Protein AF-A0AAN8JYV7-F1 (afdb_monomer)

Radius of gyration: 22.55 Å; Cα contacts (8 Å, |Δi|>4): 569; chains: 1; bounding box: 48×45×65 Å

Organism: Patella caerulea (NCBI:txid87958)

Sequence (240 aa):
MQYWKNHLVQLEDLYWRVGVEHHHENSTLGVYLQLAKSKENITFCSAKYTLKIVHTADSTKSVEKRDIGTFIPGGVGCGWHDVFDWNILVDAQNGFQVKDQFTIEATVEVISETFTETVDLEDVPNDHVLRGQFHNIRYLPWCLLFRHHMDKSTLSVYLSLFPGFDKTVKTCSGKFKLKLIHPTNNEHSIVKEAKHTFVPYFGCFGSWGMIDWNDLKSRFVDVNKFVVQATITVIDIDRF

Structure (mmCIF, N/CA/C/O backbone):
data_AF-A0AAN8JYV7-F1
#
_entry.id   AF-A0AAN8JYV7-F1
#
loop_
_atom_site.group_PDB
_atom_site.id
_atom_site.type_symbol
_atom_site.label_atom_id
_atom_site.label_alt_id
_atom_site.label_comp_id
_atom_site.label_asym_id
_atom_site.label_entity_id
_atom_site.label_seq_id
_atom_site.pdbx_PDB_ins_code
_atom_site.Cartn_x
_atom_site.Cartn_y
_atom_site.Cartn_z
_atom_site.occupancy
_atom_site.B_iso_or_equiv
_atom_site.auth_seq_id
_atom_site.auth_comp_id
_atom_site.auth_asym_id
_atom_site.auth_atom_id
_atom_site.pdbx_PDB_model_num
ATOM 1 N N . MET A 1 1 ? -15.784 -15.749 11.144 1.00 44.12 1 MET A N 1
ATOM 2 C CA . MET A 1 1 ? -16.227 -15.326 9.795 1.00 44.12 1 MET A CA 1
ATOM 3 C C . MET A 1 1 ? -16.083 -13.818 9.736 1.00 44.12 1 MET A C 1
ATOM 5 O O . MET A 1 1 ? -16.745 -13.132 10.507 1.00 44.12 1 MET A O 1
ATOM 9 N N . GLN A 1 2 ? -15.199 -13.311 8.874 1.00 52.94 2 GLN A N 1
ATOM 10 C CA . GLN A 1 2 ? -14.929 -11.876 8.756 1.00 52.94 2 GLN A CA 1
ATOM 11 C C . GLN A 1 2 ? -16.123 -11.141 8.150 1.00 52.94 2 GLN A C 1
ATOM 13 O O . GLN A 1 2 ? -16.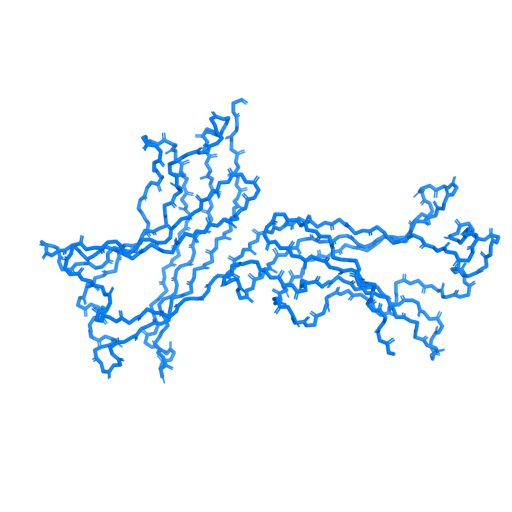575 -11.473 7.052 1.00 52.94 2 GLN A O 1
ATOM 18 N N . TYR A 1 3 ? -16.606 -10.116 8.850 1.00 62.59 3 TYR A N 1
ATOM 19 C CA . TYR A 1 3 ? -17.642 -9.226 8.351 1.00 62.59 3 TYR A CA 1
ATOM 20 C C . TYR A 1 3 ? -16.985 -8.010 7.706 1.00 62.59 3 TYR A C 1
ATOM 22 O O . TYR A 1 3 ? -16.444 -7.120 8.365 1.00 62.59 3 TYR A O 1
ATOM 30 N N . TRP A 1 4 ? -17.049 -7.965 6.379 1.00 65.31 4 TRP A N 1
ATOM 31 C CA . TRP A 1 4 ? -16.642 -6.797 5.612 1.00 65.31 4 TRP A CA 1
ATOM 32 C C . TRP A 1 4 ? -17.820 -5.842 5.507 1.00 65.31 4 TRP A C 1
ATOM 34 O O . TRP A 1 4 ? -18.862 -6.186 4.945 1.00 65.31 4 TRP A O 1
ATOM 44 N N . LYS A 1 5 ? -17.668 -4.616 6.011 1.00 63.81 5 LYS A N 1
ATOM 45 C CA . LYS A 1 5 ? -18.649 -3.576 5.706 1.00 63.81 5 LYS A CA 1
ATOM 46 C C . LYS A 1 5 ? -18.487 -3.240 4.221 1.00 63.81 5 LYS A C 1
ATOM 48 O O . LYS A 1 5 ? -17.409 -2.841 3.794 1.00 63.81 5 LYS A O 1
ATOM 53 N N . ASN A 1 6 ? -19.547 -3.387 3.425 1.00 62.44 6 ASN A N 1
ATOM 54 C CA . ASN A 1 6 ? -19.518 -3.158 1.967 1.00 62.44 6 ASN A CA 1
ATOM 55 C C . ASN A 1 6 ? -19.283 -1.687 1.556 1.00 62.44 6 ASN A C 1
ATOM 57 O O . ASN A 1 6 ? -19.407 -1.342 0.384 1.00 62.44 6 ASN A O 1
ATOM 61 N N . HIS A 1 7 ? -18.966 -0.806 2.505 1.00 71.75 7 HIS A N 1
ATOM 62 C CA . HIS A 1 7 ? -18.604 0.572 2.214 1.00 71.75 7 HIS A CA 1
ATOM 63 C C . HIS A 1 7 ? -17.142 0.625 1.785 1.00 71.75 7 HIS A C 1
ATOM 65 O O . HIS A 1 7 ? -16.233 0.480 2.601 1.00 71.75 7 HIS A O 1
ATOM 71 N N . LEU A 1 8 ? -16.942 0.820 0.485 1.00 80.06 8 LEU A N 1
ATOM 72 C CA . LEU A 1 8 ? -15.637 1.126 -0.077 1.00 80.06 8 LEU A CA 1
ATOM 73 C C . LEU A 1 8 ? -15.358 2.611 0.129 1.00 80.06 8 LEU A C 1
ATOM 75 O O . LEU A 1 8 ? -16.150 3.458 -0.284 1.00 80.06 8 LEU A O 1
ATOM 79 N N . VAL A 1 9 ? -14.218 2.916 0.734 1.00 82.06 9 VAL A N 1
ATOM 80 C CA . VAL A 1 9 ? -13.672 4.268 0.761 1.00 82.06 9 VAL A CA 1
ATOM 81 C C . VAL A 1 9 ? -12.671 4.364 -0.374 1.00 82.06 9 VAL A C 1
ATOM 83 O O . VAL A 1 9 ? -11.694 3.616 -0.427 1.00 82.06 9 VAL A O 1
ATOM 86 N N . GLN A 1 10 ? -12.941 5.262 -1.313 1.00 81.81 10 GLN A N 1
ATOM 87 C CA . GLN A 1 10 ? -12.019 5.535 -2.400 1.00 81.81 10 GLN A CA 1
ATOM 88 C C . GLN A 1 10 ? -10.964 6.532 -1.913 1.00 81.81 10 GLN A C 1
ATOM 90 O O . GLN A 1 10 ? -11.293 7.652 -1.524 1.00 81.81 10 GLN A O 1
ATOM 95 N N . LEU A 1 11 ? -9.703 6.114 -1.951 1.00 76.19 11 LEU A N 1
ATOM 96 C CA . LEU A 1 11 ? -8.546 6.989 -1.827 1.00 76.19 11 LEU A CA 1
ATOM 97 C C . LEU A 1 11 ? -7.843 6.954 -3.181 1.00 76.19 11 LEU A C 1
ATOM 99 O O . LEU A 1 11 ? -7.193 5.966 -3.514 1.00 76.19 11 LEU A O 1
ATOM 103 N N . GLU A 1 12 ? -8.032 8.011 -3.970 1.00 72.88 12 GLU A N 1
ATOM 104 C CA . GLU A 1 12 ? -7.504 8.108 -5.340 1.00 72.88 12 GLU A CA 1
ATOM 105 C C . GLU A 1 12 ? -8.045 6.968 -6.227 1.00 72.88 12 GLU A C 1
ATOM 107 O O . GLU A 1 12 ? -9.266 6.830 -6.351 1.00 72.88 12 GLU A O 1
ATOM 112 N N . ASP A 1 13 ? -7.185 6.147 -6.831 1.00 80.38 13 ASP A N 1
ATOM 113 C CA . ASP A 1 13 ? -7.582 4.985 -7.641 1.00 80.38 13 ASP A CA 1
ATOM 114 C C . ASP A 1 13 ? -7.590 3.649 -6.882 1.00 80.38 13 ASP A C 1
ATOM 116 O O . ASP A 1 13 ? -7.794 2.581 -7.472 1.00 80.38 13 ASP A O 1
ATOM 120 N N . LEU A 1 14 ? -7.464 3.712 -5.553 1.00 86.12 14 LEU A N 1
ATOM 121 C CA . LEU A 1 14 ? -7.516 2.573 -4.644 1.00 86.12 14 LEU A CA 1
ATOM 122 C C . LEU A 1 14 ? -8.821 2.561 -3.843 1.00 86.12 14 LEU A C 1
ATOM 124 O O . LEU A 1 14 ? -9.229 3.556 -3.241 1.00 86.12 14 LEU A O 1
ATOM 128 N N . TYR A 1 15 ? -9.467 1.400 -3.784 1.00 91.88 15 TYR A N 1
ATOM 129 C CA . TYR A 1 15 ? -10.686 1.200 -3.007 1.00 91.88 15 TYR A CA 1
ATOM 130 C C . TYR A 1 15 ? -10.371 0.397 -1.756 1.00 91.88 15 TYR A C 1
ATOM 132 O O . TYR A 1 15 ? -10.143 -0.811 -1.821 1.00 91.88 15 TYR A O 1
ATOM 140 N N . TRP A 1 16 ? -10.399 1.066 -0.613 1.00 93.81 16 TRP A N 1
ATOM 141 C CA . TRP A 1 16 ? -10.113 0.475 0.684 1.00 93.81 16 TRP A CA 1
ATOM 142 C C . TRP A 1 16 ? -11.399 0.104 1.409 1.00 93.81 16 TRP A C 1
ATOM 144 O O . TRP A 1 16 ? -12.443 0.735 1.232 1.00 93.81 16 TRP A O 1
ATOM 154 N N . ARG A 1 17 ? -11.327 -0.916 2.260 1.00 94.38 17 ARG A N 1
ATOM 155 C CA . ARG A 1 17 ? -12.396 -1.243 3.204 1.00 94.38 17 ARG A CA 1
ATOM 156 C C . ARG A 1 17 ? -11.841 -1.743 4.523 1.00 94.38 17 ARG A C 1
ATOM 158 O O . ARG A 1 17 ? -10.756 -2.321 4.575 1.00 94.38 17 ARG A O 1
ATOM 165 N N . VAL A 1 18 ? -12.635 -1.549 5.566 1.00 94.62 18 VAL A N 1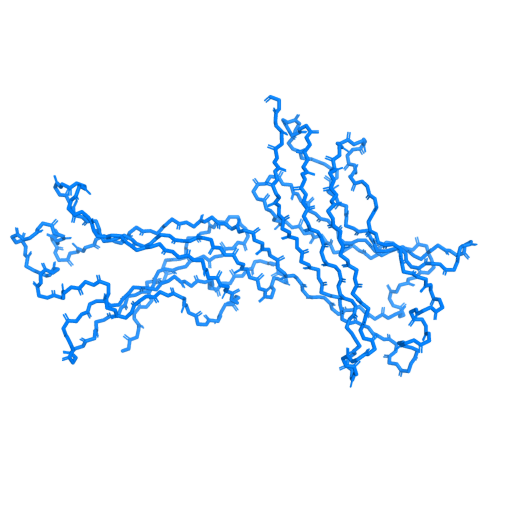
ATOM 166 C CA . VAL A 1 18 ? -12.368 -2.070 6.904 1.00 94.62 18 VAL A CA 1
ATOM 167 C C . VAL A 1 18 ? -13.210 -3.325 7.122 1.00 94.62 18 VAL A C 1
ATOM 169 O O . VAL A 1 18 ? -14.415 -3.339 6.853 1.00 94.62 18 VAL A O 1
ATOM 172 N N . GLY A 1 19 ? -12.558 -4.382 7.588 1.00 92.69 19 GLY A N 1
ATOM 173 C CA . GLY A 1 19 ? -13.171 -5.625 8.030 1.00 92.69 19 GLY A CA 1
ATOM 174 C C . GLY A 1 19 ? -13.116 -5.725 9.543 1.00 92.69 19 GLY A C 1
ATOM 175 O O . GLY A 1 19 ? -12.134 -5.315 10.162 1.00 92.69 19 GLY A O 1
ATOM 176 N N . VAL A 1 20 ? -14.168 -6.280 10.130 1.00 93.06 20 VAL A N 1
ATOM 177 C CA . VAL A 1 20 ? -14.238 -6.576 11.561 1.00 93.06 20 VAL A CA 1
ATOM 178 C C . VAL A 1 20 ? -14.614 -8.037 11.758 1.00 93.06 20 VAL A C 1
ATOM 180 O O . VAL A 1 20 ? -15.401 -8.606 10.999 1.00 93.06 20 VAL A O 1
ATOM 183 N N . GLU A 1 21 ? -14.045 -8.665 12.775 1.00 93.06 21 GLU A N 1
ATOM 184 C CA . GLU A 1 21 ? -14.337 -10.050 13.129 1.00 93.06 21 GLU A CA 1
ATOM 185 C C . GLU A 1 21 ? -14.396 -10.192 14.642 1.00 93.06 21 GLU A C 1
ATOM 187 O O . GLU A 1 21 ? -13.492 -9.751 15.340 1.00 93.06 21 GLU A O 1
ATOM 192 N N . HIS A 1 22 ? -15.455 -10.812 15.155 1.00 93.00 22 HIS A N 1
ATOM 193 C CA . HIS A 1 22 ? -15.498 -11.219 16.552 1.00 93.00 22 HIS A CA 1
ATOM 194 C C . HIS A 1 22 ? -14.935 -12.638 16.671 1.00 93.00 22 HIS A C 1
ATOM 196 O O . HIS A 1 22 ? -15.464 -13.582 16.079 1.00 93.00 22 HIS A O 1
ATOM 202 N N . HIS A 1 23 ? -13.863 -12.778 17.443 1.00 91.81 23 HIS A N 1
ATOM 203 C CA . HIS A 1 23 ? -13.229 -14.049 17.767 1.00 91.81 23 HIS A CA 1
ATOM 204 C C . HIS A 1 23 ? -13.808 -14.580 19.078 1.00 91.81 23 HIS A C 1
ATOM 206 O O . HIS A 1 23 ? -13.323 -14.260 20.161 1.00 91.81 23 HIS A O 1
ATOM 212 N N . HIS A 1 24 ? -14.867 -15.386 18.970 1.00 89.31 24 HIS A N 1
ATOM 213 C CA . HIS A 1 24 ? -15.637 -15.883 20.118 1.00 89.31 24 HIS A CA 1
ATOM 214 C C . HIS A 1 24 ? -14.802 -16.658 21.146 1.00 89.31 24 HIS A C 1
ATOM 216 O O . HIS A 1 24 ? -15.075 -16.562 22.338 1.00 89.31 24 HIS A O 1
ATOM 222 N N . GLU A 1 25 ? -13.792 -17.407 20.697 1.00 90.12 25 GLU A N 1
ATOM 223 C CA . GLU A 1 25 ? -12.953 -18.246 21.567 1.00 90.12 25 GLU A CA 1
ATOM 224 C C . GLU A 1 25 ? -12.208 -17.419 22.618 1.00 90.12 25 GLU A C 1
ATOM 226 O O . GLU A 1 25 ? -12.140 -17.811 23.781 1.00 90.12 25 GLU A O 1
ATOM 231 N N . ASN A 1 26 ? -11.726 -16.240 22.221 1.00 91.38 26 ASN A N 1
ATOM 232 C CA . ASN A 1 26 ? -10.939 -15.361 23.083 1.00 91.38 26 ASN A CA 1
ATOM 233 C C . ASN A 1 26 ? -11.710 -14.101 23.495 1.00 91.38 26 ASN A C 1
ATOM 235 O O . ASN A 1 26 ? -11.169 -13.266 24.211 1.00 91.38 26 ASN A O 1
ATOM 239 N N . SER A 1 27 ? -12.965 -13.957 23.049 1.00 94.50 27 SER A N 1
ATOM 240 C CA . SER A 1 27 ? -13.785 -12.753 23.236 1.00 94.50 27 SER A CA 1
ATOM 241 C C . SER A 1 27 ? -13.060 -11.474 22.799 1.00 94.50 27 SER A C 1
ATOM 243 O O . SER A 1 27 ? -13.071 -10.471 23.508 1.00 94.50 27 SER A O 1
ATOM 245 N N . THR A 1 28 ? -12.416 -11.495 21.628 1.00 95.62 28 THR A N 1
ATOM 246 C CA . THR A 1 28 ? -11.689 -10.337 21.081 1.00 95.62 28 THR A CA 1
ATOM 247 C C . THR A 1 28 ? -12.274 -9.847 19.761 1.00 95.62 28 THR A C 1
ATOM 249 O O . THR A 1 28 ? -12.808 -10.615 18.960 1.00 95.62 28 THR A O 1
ATOM 252 N N . LEU A 1 29 ? -12.138 -8.548 19.501 1.00 94.88 29 LEU A N 1
ATOM 253 C CA . LEU A 1 29 ? -12.395 -7.943 18.201 1.00 94.88 29 LEU A CA 1
ATOM 254 C C . LEU A 1 29 ? -11.111 -7.944 17.361 1.00 94.88 29 LEU A C 1
ATOM 256 O O . LEU A 1 29 ? -10.113 -7.324 17.730 1.00 94.88 29 LEU A O 1
ATOM 260 N N . GLY A 1 30 ? -11.170 -8.574 16.195 1.00 95.12 30 GLY A N 1
ATOM 261 C CA . GLY A 1 30 ? -10.220 -8.387 15.110 1.00 95.12 30 GLY A CA 1
ATOM 262 C C . GLY A 1 30 ? -10.650 -7.246 14.189 1.00 95.12 30 GLY A C 1
ATOM 263 O O . GLY A 1 30 ? -11.833 -7.1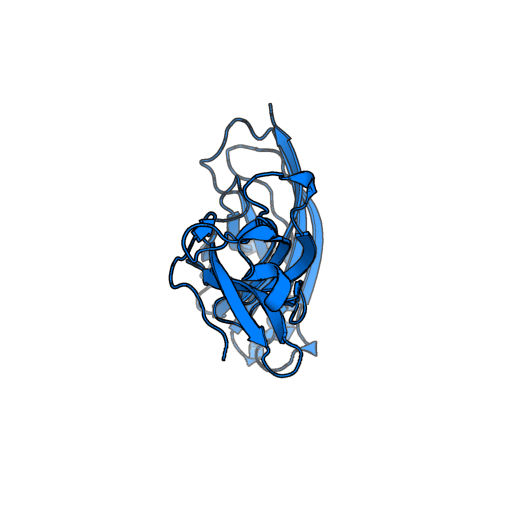04 13.867 1.00 95.12 30 GLY A O 1
ATOM 264 N N . VAL A 1 31 ? -9.689 -6.436 13.746 1.00 95.75 31 VAL A N 1
ATOM 265 C CA . VAL A 1 31 ? -9.912 -5.337 12.796 1.00 95.75 31 VAL A CA 1
ATOM 266 C C . VAL A 1 31 ? -8.845 -5.400 11.714 1.00 95.75 31 VAL A C 1
ATOM 268 O O . VAL A 1 31 ? -7.652 -5.506 12.008 1.00 95.75 31 VAL A O 1
ATOM 271 N N . TYR A 1 32 ? -9.286 -5.313 10.462 1.00 94.88 32 TYR A N 1
ATOM 272 C CA . TYR A 1 32 ? -8.456 -5.492 9.278 1.00 94.88 32 TYR A CA 1
ATOM 273 C C . TYR A 1 32 ? -8.705 -4.380 8.263 1.00 94.88 32 TYR A C 1
ATOM 275 O O . TYR A 1 32 ? -9.831 -3.924 8.073 1.00 94.88 32 TYR A O 1
ATOM 283 N N . LEU A 1 33 ? -7.654 -3.982 7.564 1.00 96.06 33 LEU A N 1
ATOM 284 C CA . LEU A 1 33 ? -7.694 -3.124 6.394 1.00 96.06 33 LEU A CA 1
ATOM 285 C C . LEU A 1 33 ? -7.496 -3.980 5.146 1.00 96.06 33 LEU A C 1
ATOM 287 O O . LEU A 1 33 ? -6.621 -4.840 5.111 1.00 96.06 33 LEU A O 1
ATOM 291 N N . GLN A 1 34 ? -8.268 -3.731 4.096 1.00 95.12 34 GLN A N 1
ATOM 292 C CA . GLN A 1 34 ? -8.101 -4.418 2.821 1.00 95.12 34 GLN A CA 1
ATOM 293 C C . GLN A 1 34 ? -8.148 -3.435 1.661 1.00 95.12 34 GLN A C 1
ATOM 295 O O . GLN A 1 34 ? -9.018 -2.563 1.609 1.00 95.12 34 GLN A O 1
ATOM 300 N N . LEU A 1 35 ? -7.259 -3.647 0.692 1.00 94.06 35 LEU A N 1
ATOM 301 C CA . LEU A 1 35 ? -7.378 -3.070 -0.638 1.00 94.06 35 LEU A CA 1
ATOM 302 C C . LEU A 1 35 ? -8.344 -3.932 -1.458 1.00 94.06 35 LEU A C 1
ATOM 304 O O . LEU A 1 35 ? -7.987 -4.999 -1.951 1.00 94.06 35 LEU A O 1
ATOM 308 N N . ALA A 1 36 ? -9.600 -3.508 -1.559 1.00 91.25 36 ALA A N 1
ATOM 309 C CA . ALA A 1 36 ? -10.658 -4.287 -2.194 1.00 91.25 36 ALA A CA 1
ATOM 310 C C . ALA A 1 36 ? -10.489 -4.376 -3.716 1.00 91.25 36 ALA A C 1
ATOM 312 O O . ALA A 1 36 ? -10.762 -5.422 -4.295 1.00 91.25 36 ALA A O 1
ATOM 313 N N . LYS A 1 37 ? -10.064 -3.283 -4.358 1.00 90.31 37 LYS A N 1
ATOM 314 C CA . LYS A 1 37 ? -9.752 -3.215 -5.793 1.00 90.31 37 LYS A CA 1
ATOM 315 C C . LYS A 1 37 ? -8.965 -1.941 -6.124 1.00 90.31 37 LYS A C 1
ATOM 317 O O . LYS A 1 37 ? -8.973 -0.994 -5.337 1.00 90.31 37 LYS A O 1
ATOM 322 N N . SER A 1 38 ? -8.364 -1.901 -7.306 1.00 85.31 38 SER A N 1
ATOM 323 C CA . SER A 1 38 ? -7.767 -0.715 -7.937 1.00 85.31 38 SER A CA 1
ATOM 324 C C . SER A 1 38 ? -8.457 -0.436 -9.276 1.00 85.31 38 SER A C 1
ATOM 326 O O . SER A 1 38 ? -9.038 -1.350 -9.864 1.00 85.31 38 SER A O 1
ATOM 328 N N . LYS A 1 39 ? -8.432 0.812 -9.765 1.00 74.69 39 LYS A N 1
ATOM 329 C CA . LYS A 1 39 ? -8.840 1.098 -11.158 1.00 74.69 39 LYS A CA 1
ATOM 330 C C . LYS A 1 39 ? -7.783 0.687 -12.181 1.00 74.69 39 LYS A C 1
ATOM 332 O O . LYS A 1 39 ? -8.133 0.408 -13.321 1.00 74.69 39 LYS A O 1
ATOM 337 N N . GLU A 1 40 ? -6.520 0.653 -11.766 1.00 70.44 40 GLU A N 1
ATOM 338 C CA . GLU A 1 40 ? -5.374 0.326 -12.617 1.00 70.44 40 GLU A CA 1
ATOM 339 C C . GLU A 1 40 ? -4.840 -1.089 -12.358 1.00 70.44 40 GLU A C 1
ATOM 341 O O . GLU A 1 40 ? -5.233 -1.744 -11.386 1.00 70.44 40 GLU A O 1
ATOM 346 N N . ASN A 1 41 ? -3.886 -1.527 -13.188 1.00 72.75 41 ASN A N 1
ATOM 347 C CA . ASN A 1 41 ? -3.160 -2.803 -13.084 1.00 72.75 41 ASN A CA 1
ATOM 348 C C . ASN A 1 41 ? -2.134 -2.820 -11.926 1.00 72.75 41 ASN A C 1
ATOM 350 O O . ASN A 1 41 ? -0.995 -3.276 -12.074 1.00 72.75 41 ASN A O 1
ATOM 354 N N . ILE A 1 42 ? -2.527 -2.294 -10.764 1.00 80.31 42 ILE A N 1
ATOM 355 C CA . ILE A 1 42 ? -1.754 -2.373 -9.525 1.00 80.31 42 ILE A CA 1
ATOM 356 C C . ILE A 1 42 ? -1.767 -3.826 -9.064 1.00 80.31 42 ILE A C 1
ATOM 358 O O . ILE A 1 42 ? -2.822 -4.427 -8.883 1.00 80.31 42 ILE A O 1
ATOM 362 N N . THR A 1 43 ? -0.588 -4.398 -8.860 1.00 81.75 43 THR A N 1
ATOM 363 C CA . THR A 1 43 ? -0.434 -5.753 -8.323 1.00 81.75 43 THR A CA 1
ATOM 364 C C . THR A 1 43 ? -0.127 -5.740 -6.836 1.00 81.75 43 THR A C 1
ATOM 366 O O . THR A 1 43 ? -0.631 -6.590 -6.105 1.00 81.75 43 THR A O 1
ATOM 369 N N . PHE A 1 44 ? 0.634 -4.749 -6.368 1.00 85.12 44 PHE A N 1
ATOM 370 C CA . PHE A 1 44 ? 0.940 -4.580 -4.950 1.00 85.12 44 PHE A CA 1
ATOM 371 C C . PHE A 1 44 ? 0.883 -3.109 -4.549 1.00 85.12 44 PHE A C 1
ATOM 373 O O . PHE A 1 44 ? 1.320 -2.238 -5.291 1.00 85.12 44 PHE A O 1
ATOM 380 N N . CYS A 1 45 ? 0.405 -2.832 -3.344 1.00 88.69 45 CYS A N 1
ATOM 381 C CA . CYS A 1 45 ? 0.401 -1.508 -2.737 1.00 88.69 45 CYS A CA 1
ATOM 382 C C . CYS A 1 45 ? 0.925 -1.626 -1.309 1.00 88.69 45 CYS A C 1
ATOM 384 O O . CYS A 1 45 ? 0.308 -2.291 -0.484 1.00 88.69 45 CYS A O 1
ATOM 386 N N . SER A 1 46 ? 2.038 -0.979 -0.988 1.00 87.94 46 SER A N 1
ATOM 387 C CA . SER A 1 46 ? 2.515 -0.866 0.388 1.00 87.94 46 SER A CA 1
ATOM 388 C C . SER A 1 46 ? 1.995 0.423 1.006 1.00 87.94 46 SER A C 1
ATOM 390 O O . SER A 1 46 ? 2.120 1.492 0.410 1.00 87.94 46 SER A O 1
ATOM 392 N N . ALA A 1 47 ? 1.424 0.336 2.203 1.00 90.94 47 ALA A N 1
ATOM 393 C CA . ALA A 1 47 ? 0.867 1.481 2.911 1.00 90.94 47 ALA A CA 1
ATOM 394 C C . ALA A 1 47 ? 1.170 1.404 4.411 1.00 90.94 47 ALA A C 1
ATOM 396 O O . ALA A 1 47 ? 1.112 0.327 5.008 1.00 90.94 47 AL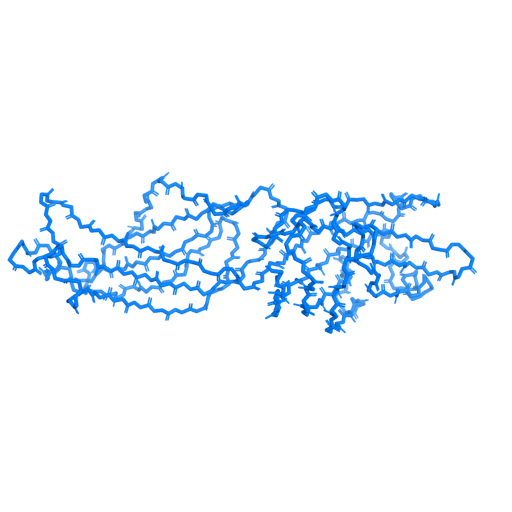A A O 1
ATOM 397 N N . LYS A 1 48 ? 1.452 2.558 5.023 1.00 92.81 48 LYS A N 1
ATOM 398 C CA . LYS A 1 48 ? 1.310 2.738 6.470 1.00 92.81 48 LYS A CA 1
ATOM 399 C C . LYS A 1 48 ? -0.173 2.850 6.762 1.00 92.81 48 LYS A C 1
ATOM 401 O O . LYS A 1 48 ? -0.895 3.548 6.047 1.00 92.81 48 LYS A O 1
ATOM 406 N N . TYR A 1 49 ? -0.624 2.205 7.821 1.00 95.12 49 TYR A N 1
ATOM 407 C CA . TYR A 1 49 ? -2.010 2.297 8.227 1.00 95.12 49 TYR A CA 1
ATOM 408 C C . TYR A 1 49 ? -2.155 2.323 9.744 1.00 95.12 49 TYR A C 1
ATOM 410 O O . TYR A 1 49 ? -1.381 1.710 10.477 1.00 95.12 49 TYR A O 1
ATOM 418 N N . THR A 1 50 ? -3.177 3.041 10.196 1.00 96.88 50 THR A N 1
ATOM 419 C CA . THR A 1 50 ? -3.626 3.083 11.587 1.00 96.88 50 THR A CA 1
ATOM 420 C C . THR A 1 50 ? -5.067 2.607 11.628 1.00 96.88 50 THR A C 1
ATOM 422 O O . THR A 1 50 ? -5.901 3.138 10.895 1.00 96.88 50 THR A O 1
ATOM 425 N N . LEU A 1 51 ? -5.364 1.639 12.491 1.00 96.44 51 LEU A N 1
ATOM 426 C CA . LEU A 1 51 ? -6.727 1.213 12.808 1.00 96.44 51 LEU A CA 1
ATOM 427 C C . LEU A 1 51 ? -7.034 1.616 14.243 1.00 96.44 51 LEU A C 1
ATOM 429 O O . LEU A 1 51 ? -6.269 1.287 15.151 1.00 96.44 51 LEU A O 1
ATOM 433 N N . LYS A 1 52 ? -8.140 2.330 14.436 1.00 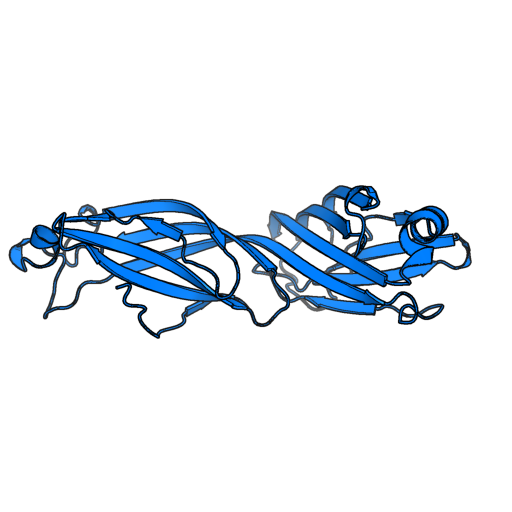96.38 52 LYS A N 1
ATOM 434 C CA . LYS A 1 52 ? -8.518 2.919 15.717 1.00 96.38 52 LYS A CA 1
ATOM 435 C C . LYS A 1 52 ? -9.964 2.600 16.067 1.00 96.38 52 LYS A C 1
ATOM 437 O O . LYS A 1 52 ? -10.869 2.880 15.287 1.00 96.38 52 LYS A O 1
ATOM 442 N N . ILE A 1 53 ? -10.180 2.064 17.262 1.00 96.19 53 ILE A N 1
ATOM 443 C CA . ILE A 1 53 ? -11.495 1.958 17.893 1.00 96.19 53 ILE A CA 1
ATOM 444 C C . ILE A 1 53 ? -11.733 3.248 18.669 1.00 96.19 53 ILE A C 1
ATOM 446 O O . ILE A 1 53 ? -10.993 3.575 19.601 1.00 96.19 53 ILE A O 1
ATOM 450 N N . VAL A 1 54 ? -12.748 4.001 18.260 1.00 96.44 54 VAL A N 1
ATOM 451 C CA . VAL A 1 54 ? -13.013 5.332 18.802 1.00 96.44 54 VAL A CA 1
ATOM 452 C C . VAL A 1 54 ? -13.826 5.222 20.085 1.00 96.44 54 VAL A C 1
ATOM 454 O O . VAL A 1 54 ? -14.943 4.708 20.083 1.00 96.44 54 VAL A O 1
ATOM 457 N N . HIS A 1 55 ? -13.287 5.771 21.170 1.00 96.62 55 HIS A N 1
ATOM 458 C CA . HIS A 1 55 ? -14.063 6.031 22.376 1.00 96.62 55 HIS A CA 1
ATOM 459 C C . HIS A 1 55 ? -14.851 7.336 22.187 1.00 96.62 55 HIS A C 1
ATOM 461 O O . HIS A 1 55 ? -14.284 8.402 21.939 1.00 96.62 55 HIS A O 1
ATOM 467 N N . THR A 1 56 ? -16.176 7.253 22.276 1.00 91.44 56 THR A N 1
ATOM 468 C CA . THR A 1 56 ? -17.104 8.282 21.777 1.00 91.44 56 THR A CA 1
ATOM 469 C C . THR A 1 56 ? -17.124 9.576 22.589 1.00 91.44 56 THR A C 1
ATOM 471 O O . THR A 1 56 ? -17.404 10.634 22.032 1.00 91.44 56 THR A O 1
ATOM 474 N N . ALA A 1 57 ? -16.802 9.511 23.883 1.00 90.75 57 ALA A N 1
ATOM 475 C CA . ALA A 1 57 ? -16.824 10.666 24.785 1.00 90.75 57 ALA A CA 1
ATOM 476 C C . ALA A 1 57 ? -15.430 11.217 25.137 1.00 90.75 57 ALA A C 1
ATOM 478 O O . ALA A 1 57 ? -15.315 12.310 25.681 1.00 90.75 57 ALA A O 1
ATOM 479 N N . ASP A 1 58 ? -14.370 10.459 24.855 1.00 93.12 58 ASP A N 1
ATOM 480 C CA . ASP A 1 58 ? -13.006 10.761 25.305 1.00 93.12 58 ASP A CA 1
ATOM 481 C C . ASP A 1 58 ? -12.009 10.142 24.328 1.00 93.12 58 ASP A C 1
ATOM 483 O O . ASP A 1 58 ? -11.747 8.941 24.355 1.00 93.12 58 ASP A O 1
ATOM 487 N N . SER A 1 59 ? -11.458 10.967 23.443 1.00 91.94 59 SER A N 1
ATOM 488 C CA . SER A 1 59 ? -10.556 10.507 22.390 1.00 91.94 59 SER A CA 1
ATOM 489 C C . SER A 1 59 ? -9.256 9.904 22.931 1.00 91.94 59 SER A C 1
ATOM 491 O O . SER A 1 59 ? -8.664 9.075 22.240 1.00 91.94 59 SER A O 1
ATOM 493 N N . THR A 1 60 ? -8.840 10.250 24.156 1.00 95.00 60 THR A N 1
ATOM 494 C CA . THR A 1 60 ? -7.610 9.734 24.784 1.00 95.00 60 THR A CA 1
ATOM 495 C C . THR A 1 60 ? -7.727 8.268 25.197 1.00 95.00 60 THR A C 1
ATOM 497 O O . THR A 1 60 ? -6.716 7.581 25.312 1.00 95.00 60 THR A O 1
ATOM 500 N N . LYS A 1 61 ? -8.960 7.772 25.352 1.00 95.44 61 LYS A N 1
ATOM 501 C CA . LYS A 1 61 ? -9.272 6.366 25.643 1.00 95.44 61 LYS A CA 1
ATOM 502 C C . LYS A 1 61 ? -9.465 5.514 24.392 1.00 95.44 61 LYS A C 1
ATOM 504 O O . LYS A 1 61 ? -9.747 4.326 24.502 1.00 95.44 61 LYS A O 1
ATOM 509 N N . SER A 1 62 ? -9.348 6.104 23.204 1.00 96.56 62 SER A N 1
ATOM 510 C CA . SER A 1 62 ? -9.418 5.334 21.964 1.00 96.56 62 SER A CA 1
ATOM 511 C C . SER A 1 62 ? -8.234 4.377 21.867 1.00 96.56 62 SER A C 1
ATOM 513 O O . SER A 1 62 ? -7.115 4.729 22.234 1.00 96.56 62 SER A O 1
ATOM 515 N N . VAL A 1 63 ? -8.470 3.187 21.323 1.00 96.25 63 VAL A N 1
ATOM 516 C CA . VAL A 1 63 ? -7.411 2.195 21.111 1.00 96.25 63 VAL A CA 1
ATOM 517 C C . VAL A 1 63 ? -7.002 2.210 19.659 1.00 96.25 63 VAL A C 1
ATOM 519 O O . VAL A 1 63 ? -7.844 2.056 18.781 1.00 96.25 63 VAL A O 1
ATOM 522 N N . GLU A 1 64 ? -5.712 2.374 19.402 1.00 96.19 64 GLU A N 1
ATOM 523 C CA . GLU A 1 64 ? -5.165 2.372 18.053 1.00 96.19 64 GLU A CA 1
ATOM 524 C C . GLU A 1 64 ? -3.952 1.455 17.929 1.00 96.19 64 GLU A C 1
ATOM 526 O O . GLU A 1 64 ? -3.133 1.335 18.840 1.00 96.19 64 GLU A O 1
ATOM 531 N N . LYS A 1 65 ? -3.833 0.821 16.764 1.00 97.19 65 LYS A N 1
ATOM 532 C CA . LYS A 1 65 ? -2.646 0.080 16.340 1.00 97.19 65 LYS A CA 1
ATOM 533 C C . LYS A 1 65 ? -2.199 0.610 14.981 1.00 97.19 65 LYS A C 1
ATOM 535 O O . LYS A 1 65 ? -3.027 1.010 14.158 1.00 97.19 65 LYS A O 1
ATOM 540 N N . ARG A 1 66 ? -0.885 0.646 14.764 1.00 97.19 66 ARG A N 1
ATOM 541 C CA . ARG A 1 66 ? -0.254 1.188 13.554 1.00 97.19 66 ARG A CA 1
ATOM 542 C C . ARG A 1 66 ? 0.716 0.168 12.986 1.00 97.19 66 ARG A C 1
ATOM 544 O O . ARG A 1 66 ? 1.414 -0.482 13.759 1.00 97.19 66 ARG A O 1
ATOM 551 N N . ASP A 1 67 ? 0.771 0.057 11.666 1.00 96.88 67 ASP A N 1
ATOM 552 C CA . ASP A 1 67 ? 1.695 -0.849 10.985 1.00 96.88 67 ASP A CA 1
ATOM 553 C C . ASP A 1 67 ? 1.942 -0.428 9.529 1.00 96.88 67 ASP A C 1
ATOM 555 O O . ASP A 1 67 ? 1.364 0.542 9.029 1.00 96.88 67 ASP A O 1
ATOM 559 N N . ILE A 1 68 ? 2.811 -1.168 8.846 1.00 92.31 68 ILE A N 1
ATOM 560 C CA . ILE A 1 68 ? 3.073 -1.080 7.415 1.00 92.31 68 ILE A CA 1
ATOM 561 C C . ILE A 1 68 ? 2.730 -2.425 6.778 1.00 92.31 68 ILE A C 1
ATOM 563 O O . ILE A 1 68 ? 3.321 -3.448 7.104 1.00 92.31 68 ILE A O 1
ATOM 567 N N . GLY A 1 69 ? 1.787 -2.420 5.839 1.00 90.69 69 GLY A N 1
ATOM 568 C CA . GLY A 1 69 ? 1.323 -3.620 5.142 1.00 90.69 69 GLY A CA 1
ATOM 569 C C . GLY A 1 69 ? 1.581 -3.545 3.644 1.00 90.69 69 GLY A C 1
ATOM 570 O O . GLY A 1 69 ? 1.637 -2.454 3.078 1.00 90.69 69 GLY A O 1
ATOM 571 N N . THR A 1 70 ? 1.711 -4.706 2.997 1.00 90.38 70 THR A N 1
ATOM 572 C CA . THR A 1 70 ? 1.649 -4.824 1.532 1.00 90.38 70 THR A CA 1
ATOM 573 C C . THR A 1 70 ? 0.345 -5.504 1.151 1.00 90.38 70 THR A C 1
ATOM 575 O O . THR A 1 70 ? 0.074 -6.628 1.562 1.00 90.38 70 THR A O 1
ATOM 578 N N . PHE A 1 71 ? -0.452 -4.802 0.361 1.00 93.06 71 PHE A N 1
ATOM 579 C CA . PHE A 1 71 ? -1.801 -5.166 -0.023 1.00 93.06 71 PHE A CA 1
ATOM 580 C C . PHE A 1 71 ? -1.837 -5.550 -1.498 1.00 93.06 71 PHE A C 1
ATOM 582 O O . PHE A 1 71 ? -1.185 -4.923 -2.332 1.00 93.06 71 PHE A O 1
ATOM 589 N N . ILE A 1 72 ? -2.637 -6.558 -1.815 1.00 90.06 72 ILE A N 1
ATOM 590 C CA . ILE A 1 72 ? -2.943 -6.972 -3.185 1.00 90.06 72 ILE A CA 1
ATOM 591 C C . ILE A 1 72 ? -4.409 -6.608 -3.428 1.00 90.06 72 ILE A C 1
ATOM 593 O O . ILE A 1 72 ? -5.235 -6.951 -2.575 1.00 90.06 72 ILE A O 1
ATOM 597 N N . PRO A 1 73 ? -4.773 -5.936 -4.537 1.00 90.88 73 PRO A N 1
ATOM 598 C CA . PRO A 1 73 ? -6.175 -5.687 -4.863 1.00 90.88 73 PRO A CA 1
ATOM 599 C C . PRO A 1 73 ? -7.005 -6.976 -4.853 1.00 90.88 73 PRO A C 1
ATOM 601 O O . PRO A 1 73 ? -6.698 -7.938 -5.550 1.00 90.88 73 PRO A O 1
ATOM 604 N N . GLY A 1 74 ? -8.043 -7.009 -4.017 1.00 88.19 74 GLY A N 1
ATOM 605 C CA . GLY A 1 74 ? -8.900 -8.182 -3.818 1.00 88.19 74 GLY A CA 1
ATOM 606 C C . GLY A 1 74 ? -8.289 -9.290 -2.947 1.00 88.19 74 GLY A C 1
ATOM 607 O O . GLY A 1 74 ? -8.973 -10.267 -2.648 1.00 88.19 74 GLY A O 1
ATOM 608 N N . GLY A 1 75 ? -7.038 -9.142 -2.505 1.00 89.00 75 GLY A N 1
ATOM 609 C CA . GLY A 1 75 ? -6.335 -10.081 -1.629 1.00 89.00 75 GLY A CA 1
ATOM 610 C C . GLY A 1 75 ? -6.764 -9.987 -0.163 1.00 89.00 75 GLY A C 1
ATOM 611 O O . GLY A 1 75 ? -7.625 -9.191 0.195 1.00 89.00 75 GLY A O 1
ATOM 612 N N . VAL A 1 76 ? -6.165 -10.802 0.707 1.00 88.31 76 VAL A N 1
ATOM 613 C CA . VAL A 1 76 ? -6.481 -10.817 2.148 1.00 88.31 76 VAL A CA 1
ATOM 614 C C . VAL A 1 76 ? -6.093 -9.483 2.802 1.00 88.31 76 VAL A C 1
ATOM 616 O O . VAL A 1 76 ? -5.082 -8.881 2.446 1.00 88.31 76 VAL A O 1
ATOM 619 N N . GLY A 1 77 ? -6.912 -9.006 3.744 1.00 90.12 77 GLY A N 1
ATOM 620 C CA . GLY A 1 77 ? -6.617 -7.786 4.497 1.00 90.12 77 GLY A CA 1
ATOM 621 C C . GLY A 1 77 ? -5.503 -7.965 5.536 1.00 90.12 77 GLY A C 1
ATOM 622 O O . GLY A 1 77 ? -5.282 -9.063 6.041 1.00 90.12 77 GLY A O 1
ATOM 623 N N . CYS A 1 78 ? -4.833 -6.870 5.889 1.00 92.69 78 CYS A N 1
ATOM 624 C CA . CYS A 1 78 ? -3.844 -6.809 6.967 1.00 92.69 78 CYS A CA 1
ATOM 625 C C . CYS A 1 78 ? -4.466 -6.192 8.223 1.00 92.69 78 CYS A C 1
ATOM 627 O O . CYS A 1 78 ? -5.287 -5.283 8.130 1.00 92.69 78 CYS A O 1
ATOM 629 N N . GLY A 1 79 ? -4.079 -6.665 9.402 1.00 94.94 79 GLY A N 1
ATOM 630 C CA . GLY A 1 79 ? -4.568 -6.134 10.668 1.00 94.94 79 GLY A CA 1
ATOM 631 C C . GLY A 1 79 ? -4.282 -7.086 11.816 1.00 94.94 79 GLY A C 1
ATOM 632 O O . GLY A 1 79 ? -3.374 -7.913 11.736 1.00 94.94 79 GLY A O 1
ATOM 633 N N . TRP A 1 80 ? -5.083 -6.995 12.871 1.00 95.94 80 TRP A N 1
ATOM 634 C CA . TRP A 1 80 ? -4.892 -7.788 14.082 1.00 95.94 80 TRP A CA 1
ATOM 635 C C . TRP A 1 80 ? -6.163 -8.547 14.424 1.00 95.94 80 TRP A C 1
ATOM 637 O O . TRP A 1 80 ? -7.266 -8.034 14.254 1.00 95.94 80 TRP A O 1
ATOM 647 N N . HIS A 1 81 ? -5.995 -9.763 14.931 1.00 92.44 81 HIS A N 1
ATOM 648 C CA . HIS A 1 81 ? -7.090 -10.622 15.384 1.00 92.44 81 HIS A CA 1
ATOM 649 C C . HIS A 1 81 ? -7.524 -10.315 16.833 1.00 92.44 81 HIS A C 1
ATOM 651 O O . HIS A 1 81 ? -8.582 -10.744 17.279 1.00 92.44 81 HIS A O 1
ATOM 657 N N . ASP A 1 82 ? -6.727 -9.535 17.558 1.00 93.06 82 ASP A N 1
ATOM 658 C CA . ASP A 1 82 ? -6.845 -9.253 18.988 1.00 93.06 82 ASP A CA 1
ATOM 659 C C . ASP A 1 82 ? -6.669 -7.746 19.269 1.00 93.06 82 ASP A C 1
ATOM 661 O O . ASP A 1 82 ? -5.828 -7.302 20.054 1.00 93.06 82 ASP A O 1
ATOM 665 N N . VAL A 1 83 ? -7.415 -6.901 18.555 1.00 90.69 83 VAL A N 1
ATOM 666 C CA . VAL A 1 83 ? -7.309 -5.443 18.728 1.00 90.69 83 VAL A CA 1
ATOM 667 C C . VAL A 1 83 ? -7.827 -5.021 20.095 1.00 90.69 83 VAL A C 1
ATOM 669 O O . VAL A 1 83 ? -7.225 -4.149 20.721 1.00 90.69 83 VAL A O 1
ATOM 672 N N . PHE A 1 84 ? -8.941 -5.605 20.538 1.00 94.81 84 PHE A N 1
ATOM 673 C CA . PHE A 1 84 ? -9.639 -5.151 21.734 1.00 94.81 84 PHE A CA 1
ATOM 674 C C . PHE A 1 84 ? -10.531 -6.237 22.333 1.00 94.81 84 PHE A C 1
ATOM 676 O O . PHE A 1 84 ? -10.975 -7.137 21.620 1.00 94.81 84 PHE A O 1
ATOM 683 N N . ASP A 1 85 ? -10.802 -6.138 23.632 1.00 95.25 85 ASP A N 1
ATOM 684 C CA . ASP A 1 85 ? -11.720 -7.035 24.332 1.00 95.25 85 ASP A CA 1
ATOM 685 C C . ASP A 1 85 ? -13.171 -6.749 23.914 1.00 95.25 85 ASP A C 1
ATOM 687 O O . ASP A 1 85 ? -13.636 -5.605 23.936 1.00 95.25 85 ASP A O 1
ATOM 691 N N . TRP A 1 86 ? -13.889 -7.792 23.504 1.00 94.50 86 TRP A N 1
ATOM 692 C CA . TRP A 1 86 ? -15.263 -7.683 23.026 1.00 94.50 86 TRP A CA 1
ATOM 693 C C . TRP A 1 86 ? -16.236 -7.295 24.141 1.00 94.50 86 TRP A C 1
ATOM 695 O O . TRP A 1 86 ? -17.133 -6.491 23.904 1.00 94.50 86 TRP A O 1
ATOM 705 N N . ASN A 1 87 ? -16.059 -7.815 25.356 1.00 93.62 87 ASN A N 1
ATOM 706 C CA . ASN A 1 87 ? -16.940 -7.517 26.485 1.00 93.62 87 ASN A CA 1
ATOM 707 C C . ASN A 1 87 ? -16.809 -6.051 26.910 1.00 93.62 87 ASN A C 1
ATOM 709 O O . ASN A 1 87 ? -17.813 -5.402 27.193 1.00 93.62 87 ASN A O 1
ATOM 713 N N . ILE A 1 88 ? -15.589 -5.506 26.881 1.00 94.00 88 ILE A N 1
ATOM 714 C CA . ILE A 1 88 ? -15.353 -4.078 27.127 1.00 94.00 88 ILE A CA 1
ATOM 715 C C . ILE A 1 88 ? -15.980 -3.233 26.015 1.00 94.00 88 ILE A C 1
ATOM 717 O O . ILE A 1 88 ? -16.591 -2.208 26.311 1.00 94.00 88 ILE A O 1
ATOM 721 N N . LEU A 1 89 ? -15.852 -3.654 24.751 1.00 93.44 89 LEU A N 1
ATOM 722 C CA . LEU A 1 89 ? -16.395 -2.929 23.599 1.00 93.44 89 LEU A CA 1
ATOM 723 C C . LEU A 1 89 ? -17.914 -2.762 23.677 1.00 93.44 89 LEU A C 1
ATOM 725 O O . LEU A 1 89 ? -18.415 -1.675 23.388 1.00 93.44 89 LEU A O 1
ATOM 729 N N . VAL A 1 90 ? -18.626 -3.844 24.018 1.00 92.25 90 VAL A N 1
ATOM 730 C CA . VAL A 1 90 ? -20.094 -3.882 23.939 1.00 92.25 90 VAL A CA 1
ATOM 731 C C . VAL A 1 90 ? -20.804 -3.357 25.181 1.00 92.25 90 VAL A C 1
ATOM 733 O O . VAL A 1 90 ? -22.009 -3.102 25.154 1.00 92.25 90 VAL A O 1
ATOM 736 N N . ASP A 1 91 ? -20.074 -3.179 26.277 1.00 92.75 91 ASP A N 1
ATOM 737 C CA . ASP A 1 91 ? -20.601 -2.540 27.471 1.00 92.75 91 ASP A CA 1
ATOM 738 C C . ASP A 1 91 ? -20.708 -1.023 27.253 1.00 92.75 91 ASP A C 1
ATOM 740 O O . ASP A 1 91 ? -19.719 -0.293 27.138 1.00 92.75 91 ASP A O 1
ATOM 744 N N . ALA A 1 92 ? -21.952 -0.539 27.225 1.00 88.44 92 ALA A N 1
ATOM 745 C CA . ALA A 1 92 ? -22.283 0.867 27.029 1.00 88.44 92 ALA A CA 1
ATOM 746 C C . ALA A 1 92 ? -21.648 1.801 28.079 1.00 88.44 92 ALA A C 1
ATOM 748 O O . ALA A 1 92 ? -21.486 2.993 27.811 1.00 88.44 92 ALA A O 1
ATOM 749 N N . GLN A 1 93 ? -21.261 1.294 29.256 1.00 92.50 93 GLN A N 1
ATOM 750 C CA . GLN A 1 93 ? -20.588 2.086 30.290 1.00 92.50 93 GLN A CA 1
ATOM 751 C C . GLN A 1 93 ? -19.128 2.402 29.945 1.00 92.50 93 GLN A C 1
ATOM 753 O O . GLN A 1 93 ? -18.585 3.389 30.441 1.00 92.50 93 GLN A O 1
ATOM 758 N N . ASN A 1 94 ? -18.508 1.626 29.052 1.00 93.38 94 ASN A N 1
ATOM 759 C CA . ASN A 1 94 ? -17.112 1.808 28.654 1.00 93.38 94 ASN A CA 1
ATOM 760 C C . ASN A 1 94 ? -16.925 2.831 27.529 1.00 93.38 94 ASN A C 1
ATOM 762 O O . ASN A 1 94 ? -15.795 3.083 27.125 1.00 93.38 94 ASN A O 1
ATOM 766 N N . GLY A 1 95 ? -18.006 3.423 27.010 1.00 92.69 95 GLY A N 1
ATOM 767 C CA . GLY A 1 95 ? -17.950 4.592 26.126 1.00 92.69 95 GLY A CA 1
ATOM 768 C C . GLY A 1 95 ? -17.501 4.335 24.682 1.00 92.69 95 GLY A C 1
ATOM 769 O O . GLY A 1 95 ? -17.397 5.287 23.905 1.00 92.69 95 GLY A O 1
ATOM 770 N N . PHE A 1 96 ? -17.278 3.083 24.278 1.00 93.38 96 PHE A N 1
ATOM 771 C CA . PHE A 1 96 ? -16.980 2.714 22.885 1.00 93.38 96 PHE A CA 1
ATOM 772 C C . PHE A 1 96 ? -18.231 2.462 22.031 1.00 93.38 96 PHE A C 1
ATOM 774 O O . PHE A 1 96 ? -18.191 2.658 20.815 1.00 93.38 96 PHE A O 1
ATOM 781 N N . GLN A 1 97 ? -19.341 2.063 22.658 1.00 91.12 97 GLN A N 1
ATOM 782 C CA . GLN A 1 97 ? -20.613 1.791 21.992 1.00 91.12 97 GLN A CA 1
ATOM 783 C C . GLN A 1 97 ? -21.639 2.887 22.285 1.00 91.12 97 GLN A C 1
ATOM 785 O O . GLN A 1 97 ? -21.886 3.249 23.433 1.00 91.12 97 GLN A O 1
ATOM 790 N N . VAL A 1 98 ? -22.296 3.376 21.233 1.00 87.44 98 VAL A N 1
ATOM 791 C CA . VAL A 1 98 ? -23.450 4.277 21.310 1.00 87.44 98 VAL A CA 1
ATOM 792 C C . VAL A 1 98 ? -24.537 3.737 20.387 1.00 87.44 98 VAL A C 1
ATOM 794 O O . VAL A 1 98 ? -24.312 3.593 19.190 1.00 87.44 98 VAL A O 1
ATOM 797 N N . LYS A 1 99 ? -25.732 3.463 20.931 1.00 87.44 99 LYS A N 1
ATOM 798 C CA . LYS A 1 99 ? -26.889 2.933 20.173 1.00 87.44 99 LYS A CA 1
ATOM 799 C C . LYS A 1 99 ? -26.547 1.675 19.357 1.00 87.44 99 LYS A C 1
ATOM 801 O O . LYS A 1 99 ? -26.841 1.611 18.166 1.00 87.44 99 LYS A O 1
ATOM 806 N N . ASP A 1 100 ? -25.883 0.714 19.996 1.00 88.00 100 ASP A N 1
ATOM 807 C CA . ASP A 1 100 ? -25.487 -0.567 19.386 1.00 88.00 100 ASP A CA 1
ATOM 808 C C . ASP A 1 100 ? -24.551 -0.443 18.181 1.00 88.00 100 ASP A C 1
ATOM 810 O O . ASP A 1 100 ? -24.469 -1.318 17.320 1.00 88.00 100 ASP A O 1
ATOM 814 N N . GLN A 1 101 ? -23.814 0.665 18.132 1.00 90.19 101 GLN A N 1
ATOM 815 C CA . GLN A 1 101 ? -22.803 0.935 17.127 1.00 90.19 101 GLN A CA 1
ATOM 816 C C . GLN A 1 101 ? -21.509 1.365 17.809 1.00 90.19 101 GLN A C 1
ATOM 818 O O . GLN A 1 101 ? -21.521 2.134 18.768 1.00 90.19 101 GLN A O 1
ATOM 823 N N . PHE A 1 102 ? -20.391 0.894 17.273 1.00 92.25 102 PHE A N 1
ATOM 824 C CA . PHE A 1 102 ? -19.060 1.398 17.582 1.00 92.25 102 PHE A CA 1
ATOM 825 C C . PHE A 1 102 ? -18.418 1.924 16.298 1.00 92.25 102 PHE A C 1
ATOM 827 O O . PHE A 1 102 ? -18.796 1.540 15.184 1.00 92.25 102 PHE A O 1
ATOM 834 N N . THR A 1 103 ? -17.437 2.808 16.452 1.00 93.44 103 THR A N 1
ATOM 835 C CA . THR A 1 103 ? -16.768 3.458 15.324 1.00 93.44 103 THR A CA 1
ATOM 836 C C . THR A 1 103 ? -15.346 2.940 15.191 1.00 93.44 103 THR A C 1
ATOM 838 O O . THR A 1 103 ? -14.558 3.007 16.134 1.00 93.44 103 THR A O 1
ATOM 841 N N . ILE A 1 104 ? -15.021 2.462 13.989 1.00 94.44 104 ILE A N 1
ATOM 842 C CA . ILE A 1 104 ? -13.651 2.175 13.577 1.00 94.44 104 ILE A CA 1
ATOM 843 C C . ILE A 1 104 ? -13.201 3.264 12.615 1.00 94.44 104 ILE A C 1
ATOM 845 O O . ILE A 1 104 ? -13.841 3.497 11.588 1.00 94.44 104 ILE A O 1
ATOM 849 N N . GLU A 1 105 ? -12.088 3.900 12.941 1.00 94.50 105 GLU A N 1
ATOM 850 C CA . GLU A 1 105 ? -11.390 4.837 12.076 1.00 94.50 105 GLU A CA 1
ATOM 851 C C . GLU A 1 105 ? -10.173 4.141 11.459 1.00 94.50 105 GLU A C 1
ATOM 853 O O . GLU A 1 105 ? -9.435 3.424 12.140 1.00 94.50 105 GLU A O 1
ATOM 858 N N . ALA A 1 106 ? -9.976 4.344 10.158 1.00 94.50 106 ALA A N 1
ATOM 859 C CA . ALA A 1 106 ? -8.817 3.850 9.433 1.00 94.50 106 ALA A CA 1
ATOM 860 C C . ALA A 1 106 ? -8.121 5.018 8.735 1.00 94.50 106 ALA A C 1
ATOM 862 O O . ALA A 1 106 ? -8.726 5.706 7.913 1.00 94.50 106 ALA A O 1
ATOM 863 N N . THR A 1 107 ? -6.840 5.206 9.039 1.00 93.94 107 THR A N 1
ATOM 864 C CA . THR A 1 107 ? -5.972 6.171 8.357 1.00 93.94 107 THR A CA 1
ATOM 865 C C . THR A 1 107 ? -4.978 5.401 7.506 1.00 93.94 107 THR A C 1
ATOM 867 O O . THR A 1 107 ? -4.357 4.464 8.001 1.00 93.94 107 THR A O 1
ATOM 870 N N . VAL A 1 108 ? -4.829 5.781 6.236 1.00 91.94 108 VAL A N 1
ATOM 871 C CA . VAL A 1 108 ? -3.967 5.089 5.267 1.00 91.94 108 VAL A CA 1
ATOM 872 C C . VAL A 1 108 ? -3.064 6.099 4.563 1.00 91.94 108 VAL A C 1
ATOM 874 O O . VAL A 1 108 ? -3.536 7.107 4.038 1.00 91.94 108 VAL A O 1
ATOM 877 N N . GLU A 1 109 ? -1.766 5.810 4.535 1.00 88.62 109 GLU A N 1
ATOM 878 C CA . GLU A 1 109 ? -0.739 6.543 3.794 1.00 88.62 109 GLU A CA 1
ATOM 879 C C . GLU A 1 109 ? -0.041 5.558 2.847 1.00 88.62 109 GLU A C 1
ATOM 881 O O . GLU A 1 109 ? 0.713 4.684 3.281 1.00 88.62 109 GLU A O 1
ATOM 886 N N . VAL A 1 110 ? -0.313 5.684 1.547 1.00 85.38 110 VAL A N 1
ATOM 887 C CA . VAL A 1 110 ? 0.320 4.863 0.506 1.00 85.38 110 VAL A CA 1
ATOM 888 C C . VAL A 1 110 ? 1.801 5.231 0.403 1.00 85.38 110 VAL A C 1
ATOM 890 O O . VAL A 1 110 ? 2.150 6.398 0.244 1.00 85.38 110 VAL A O 1
ATOM 893 N N . ILE A 1 111 ? 2.670 4.225 0.502 1.00 84.50 111 ILE A N 1
ATOM 894 C CA . ILE A 1 111 ? 4.133 4.359 0.445 1.00 84.50 111 ILE A CA 1
ATOM 895 C C . ILE A 1 111 ? 4.644 4.052 -0.964 1.00 84.50 111 ILE A C 1
ATOM 897 O O . ILE A 1 111 ? 5.517 4.746 -1.488 1.00 84.50 111 ILE A O 1
ATOM 901 N N . SER A 1 112 ? 4.141 2.971 -1.560 1.00 79.06 112 SER A N 1
ATOM 902 C CA . SER A 1 112 ? 4.560 2.529 -2.885 1.00 79.06 112 SER A CA 1
ATOM 903 C C . SER A 1 112 ? 3.503 1.676 -3.549 1.00 79.06 112 SER A C 1
ATOM 905 O O . SER A 1 112 ? 2.858 0.859 -2.897 1.00 79.06 112 SER A O 1
ATOM 907 N N . GLU A 1 113 ? 3.437 1.769 -4.863 1.00 78.88 113 GLU A N 1
ATOM 908 C CA . GLU A 1 113 ? 2.623 0.901 -5.698 1.00 78.88 113 GLU A CA 1
ATOM 909 C C . GLU A 1 113 ? 3.538 0.161 -6.672 1.00 78.88 113 GLU A C 1
ATOM 911 O O . GLU A 1 113 ? 4.567 0.670 -7.132 1.00 78.88 113 GLU A O 1
ATOM 916 N N . THR A 1 114 ? 3.187 -1.089 -6.930 1.00 75.50 114 THR A N 1
ATOM 917 C CA . THR A 1 114 ? 3.814 -1.939 -7.928 1.00 75.50 114 THR A CA 1
ATOM 918 C C . THR A 1 114 ? 2.773 -2.288 -8.962 1.00 75.50 114 THR A C 1
ATOM 920 O O . THR A 1 114 ? 1.685 -2.759 -8.633 1.00 75.50 114 THR A O 1
ATOM 923 N N . PHE A 1 115 ? 3.152 -2.082 -10.210 1.00 73.81 115 PHE A N 1
ATOM 924 C CA . PHE A 1 115 ? 2.332 -2.336 -11.375 1.00 73.81 115 PHE A CA 1
ATOM 925 C C . PHE A 1 115 ? 2.943 -3.487 -12.145 1.00 73.81 115 PHE A C 1
ATOM 927 O O . PHE A 1 115 ? 4.160 -3.709 -12.107 1.00 73.81 115 PHE A O 1
ATOM 934 N N . THR A 1 116 ? 2.104 -4.255 -12.824 1.00 70.25 116 THR A N 1
ATOM 935 C CA . THR A 1 116 ? 2.583 -5.323 -13.693 1.00 70.25 116 THR A CA 1
ATOM 936 C C . THR A 1 116 ? 1.794 -5.322 -14.984 1.00 70.25 116 THR A C 1
ATOM 938 O O . THR A 1 116 ? 0.571 -5.418 -14.970 1.00 70.25 116 THR A O 1
ATOM 941 N N . GLU A 1 117 ? 2.510 -5.217 -16.094 1.00 72.50 117 GLU A N 1
ATOM 942 C CA . GLU A 1 117 ? 1.948 -5.202 -17.437 1.00 72.50 117 GLU A CA 1
ATOM 943 C C . GLU A 1 117 ? 2.710 -6.204 -18.301 1.00 72.50 117 GLU A C 1
ATOM 945 O O . GLU A 1 117 ? 3.930 -6.327 -18.191 1.00 72.50 117 GLU A O 1
ATOM 950 N N . THR A 1 118 ? 1.995 -6.966 -19.124 1.00 70.25 118 THR A N 1
ATOM 951 C CA . THR A 1 118 ? 2.631 -7.853 -20.105 1.00 70.25 118 THR A CA 1
ATOM 952 C C . THR A 1 118 ? 2.743 -7.093 -21.410 1.00 70.25 118 THR A C 1
ATOM 954 O O . THR A 1 118 ? 1.749 -6.544 -21.873 1.00 70.25 118 THR A O 1
ATOM 957 N N . VAL A 1 119 ? 3.948 -7.052 -21.972 1.00 67.50 119 VAL A N 1
ATOM 958 C CA . VAL A 1 119 ? 4.227 -6.372 -23.234 1.00 67.50 119 VAL A CA 1
ATOM 959 C C . VAL A 1 119 ? 4.682 -7.410 -24.248 1.00 67.50 119 VAL A C 1
ATOM 961 O O . VAL A 1 119 ? 5.675 -8.114 -24.025 1.00 67.50 119 VAL A O 1
ATOM 964 N N . ASP A 1 120 ? 3.963 -7.489 -25.363 1.00 68.81 120 ASP A N 1
ATOM 965 C CA . ASP A 1 120 ? 4.378 -8.269 -26.522 1.00 68.81 120 ASP A CA 1
ATOM 966 C C . ASP A 1 120 ? 5.400 -7.459 -27.334 1.00 68.81 120 ASP A C 1
ATOM 968 O O . ASP A 1 120 ? 5.227 -6.266 -27.586 1.00 68.81 120 ASP A O 1
ATOM 972 N N . LEU A 1 121 ? 6.515 -8.087 -27.721 1.00 64.81 121 LEU A N 1
ATOM 973 C CA . LEU A 1 121 ? 7.598 -7.401 -28.441 1.00 64.81 121 LEU A CA 1
ATOM 974 C C . LEU A 1 121 ? 7.169 -6.933 -29.834 1.00 64.81 121 LEU A C 1
ATOM 976 O O . LEU A 1 121 ? 7.704 -5.950 -30.342 1.00 64.81 121 LEU A O 1
ATOM 980 N N . GLU A 1 122 ? 6.214 -7.636 -30.438 1.00 67.19 122 GLU A N 1
ATOM 981 C CA . GLU A 1 122 ? 5.633 -7.290 -31.736 1.00 67.19 122 GLU A CA 1
ATOM 982 C C . GLU A 1 122 ? 4.795 -6.000 -31.659 1.00 67.19 122 GLU A C 1
ATOM 984 O O . GLU A 1 122 ? 4.753 -5.237 -32.624 1.00 67.19 122 GLU A O 1
ATOM 989 N N . ASP A 1 123 ? 4.245 -5.698 -30.477 1.00 63.16 123 ASP A N 1
ATOM 990 C CA . ASP A 1 123 ? 3.485 -4.481 -30.171 1.00 63.16 123 ASP A CA 1
ATOM 991 C C . ASP A 1 123 ? 4.378 -3.290 -29.790 1.00 63.16 123 ASP A C 1
ATOM 993 O O . ASP A 1 123 ? 3.884 -2.245 -29.362 1.00 63.16 123 ASP A O 1
ATOM 997 N N . VAL A 1 124 ? 5.699 -3.395 -29.964 1.00 59.41 124 VAL A N 1
ATOM 998 C CA . VAL A 1 124 ? 6.630 -2.262 -29.879 1.00 59.41 124 VAL A CA 1
ATOM 999 C C . VAL A 1 124 ? 7.003 -1.836 -31.308 1.00 59.41 124 VAL A C 1
ATOM 1001 O O . VAL A 1 124 ? 8.074 -2.220 -31.791 1.00 59.41 124 VAL A O 1
ATOM 1004 N N . PRO A 1 125 ? 6.166 -1.063 -32.042 1.00 54.28 125 PRO A N 1
ATOM 1005 C CA . PRO A 1 125 ? 6.522 -0.648 -33.388 1.00 54.28 125 PRO A CA 1
ATOM 1006 C C . PRO A 1 125 ? 7.805 0.178 -33.397 1.00 54.28 125 PRO A C 1
ATOM 1008 O O . PRO A 1 125 ? 8.107 0.919 -32.455 1.00 54.28 125 PRO A O 1
ATOM 1011 N N . ASN A 1 126 ? 8.499 0.130 -34.532 1.00 51.66 126 ASN A N 1
ATOM 1012 C CA . ASN A 1 126 ? 9.541 1.091 -34.866 1.00 51.66 126 ASN A CA 1
ATOM 1013 C C . ASN A 1 126 ? 8.949 2.508 -34.733 1.00 51.66 126 ASN A C 1
ATOM 1015 O O . ASN A 1 126 ? 8.072 2.882 -35.504 1.00 51.66 126 ASN A O 1
ATOM 1019 N N . ASP A 1 127 ? 9.418 3.265 -33.739 1.00 46.50 127 ASP A N 1
ATOM 1020 C CA . ASP A 1 127 ? 9.071 4.670 -33.465 1.00 46.50 127 ASP A CA 1
ATOM 1021 C C . ASP A 1 127 ? 7.762 4.983 -32.697 1.00 46.50 127 ASP A C 1
ATOM 1023 O O . ASP A 1 127 ? 7.393 6.153 -32.561 1.00 46.50 127 ASP A O 1
ATOM 1027 N N . HIS A 1 128 ? 7.085 3.995 -32.094 1.00 43.50 128 HIS A N 1
ATOM 1028 C CA . HIS A 1 128 ? 5.899 4.259 -31.263 1.00 43.50 128 HIS A CA 1
ATOM 1029 C C . HIS A 1 128 ? 6.131 4.083 -29.759 1.00 43.50 128 HIS A C 1
ATOM 1031 O O . HIS A 1 128 ? 6.861 3.217 -29.288 1.00 43.50 128 HIS A O 1
ATOM 1037 N N . VAL A 1 129 ? 5.474 4.962 -29.001 1.00 46.28 129 VAL A N 1
ATOM 1038 C CA . VAL A 1 129 ? 5.456 4.965 -27.543 1.00 46.28 129 VAL A CA 1
ATOM 1039 C C . VAL A 1 129 ? 4.315 4.069 -27.073 1.00 46.28 129 VAL A C 1
ATOM 1041 O O . VAL A 1 129 ? 3.159 4.484 -27.162 1.00 46.28 129 VAL A O 1
ATOM 1044 N N . LEU A 1 130 ? 4.617 2.880 -26.545 1.00 42.53 130 LEU A N 1
ATOM 1045 C CA . LEU A 1 130 ? 3.643 2.160 -25.720 1.00 42.53 130 LEU A CA 1
ATOM 1046 C C . LEU A 1 130 ? 3.375 3.015 -24.484 1.00 42.53 130 LEU A C 1
ATOM 1048 O O . LEU A 1 130 ? 4.310 3.348 -23.758 1.00 42.53 130 LEU A O 1
ATOM 1052 N N . ARG A 1 131 ? 2.125 3.450 -24.307 1.00 45.06 131 ARG A N 1
ATOM 1053 C CA . ARG A 1 131 ? 1.701 4.302 -23.194 1.00 45.06 131 ARG A CA 1
ATOM 1054 C C . ARG A 1 131 ? 0.895 3.467 -22.215 1.00 45.06 131 ARG A C 1
ATOM 1056 O O . ARG A 1 131 ? -0.310 3.325 -22.395 1.00 45.06 131 ARG A O 1
ATOM 1063 N N . GLY A 1 132 ? 1.539 3.011 -21.148 1.00 43.78 132 GLY A N 1
ATOM 1064 C CA . GLY A 1 132 ? 0.817 2.773 -19.905 1.00 43.78 132 GLY A CA 1
ATOM 1065 C C . GLY A 1 132 ? 0.539 4.139 -19.287 1.00 43.78 132 GLY A C 1
ATOM 1066 O O . GLY A 1 132 ? 1.481 4.817 -18.875 1.00 43.78 132 GLY A O 1
ATOM 1067 N N . GLN A 1 133 ? -0.710 4.612 -19.316 1.00 43.84 133 GLN A N 1
ATOM 1068 C CA . GLN A 1 133 ? -1.101 5.763 -18.499 1.00 43.84 133 GLN A CA 1
ATOM 1069 C C . GLN A 1 133 ? -1.304 5.275 -17.071 1.00 43.84 133 GLN A C 1
ATOM 1071 O O . GLN A 1 133 ? -2.021 4.300 -16.862 1.00 43.84 133 GLN A O 1
ATOM 1076 N N . PHE A 1 134 ? -0.675 5.958 -16.123 1.00 49.19 134 PHE A N 1
ATOM 1077 C CA . PHE A 1 134 ? -0.802 5.676 -14.706 1.00 49.19 134 PHE A CA 1
ATOM 1078 C C . PHE A 1 134 ? -1.312 6.901 -13.971 1.00 49.19 134 PHE A C 1
ATOM 1080 O O . PHE A 1 134 ? -0.816 8.022 -14.116 1.00 49.19 134 PHE A O 1
ATOM 1087 N N . HIS A 1 135 ? -2.263 6.663 -13.105 1.00 40.41 135 HIS A N 1
ATOM 1088 C CA . HIS A 1 135 ? -2.824 7.606 -12.177 1.00 40.41 135 HIS A CA 1
ATOM 1089 C C . HIS A 1 135 ? -2.579 6.992 -10.805 1.00 40.41 135 HIS A C 1
ATOM 1091 O O . HIS A 1 135 ? -3.365 6.176 -10.347 1.00 40.41 135 HIS A O 1
ATOM 1097 N N . ASN A 1 136 ? -1.440 7.321 -10.183 1.00 39.56 136 ASN A N 1
ATOM 1098 C CA . ASN A 1 136 ? -1.365 7.432 -8.726 1.00 39.56 136 ASN A CA 1
ATOM 1099 C C . ASN A 1 136 ? 0.008 7.855 -8.192 1.00 39.56 136 ASN A C 1
ATOM 1101 O O . ASN A 1 136 ? 1.068 7.440 -8.654 1.00 39.56 136 ASN A 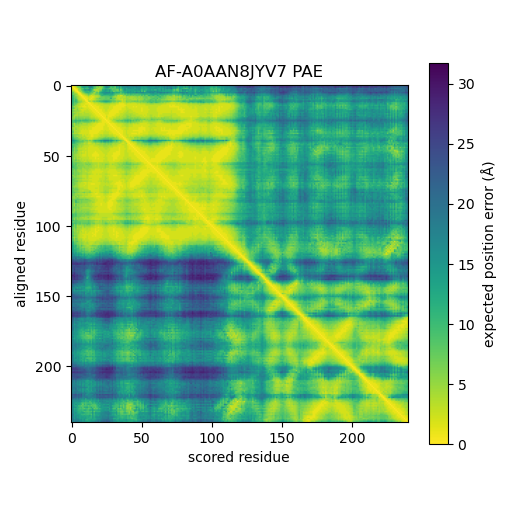O 1
ATOM 1105 N N . ILE A 1 137 ? -0.098 8.735 -7.199 1.00 40.22 137 ILE A N 1
ATOM 1106 C CA . ILE A 1 137 ? 0.569 8.863 -5.896 1.00 40.22 137 ILE A CA 1
ATOM 1107 C C . ILE A 1 137 ? 0.285 10.319 -5.548 1.00 40.22 137 ILE A C 1
ATOM 1109 O O . ILE A 1 137 ? 1.076 11.202 -5.875 1.00 40.22 137 ILE A O 1
ATOM 1113 N N . ARG A 1 138 ? -0.896 10.577 -4.986 1.00 42.47 138 ARG A N 1
ATOM 1114 C CA . ARG A 1 138 ? -1.388 11.824 -4.386 1.00 42.47 138 ARG A CA 1
ATOM 1115 C C . ARG A 1 138 ? -1.305 13.129 -5.187 1.00 42.47 138 ARG A C 1
ATOM 1117 O O . ARG A 1 138 ? -2.052 14.032 -4.844 1.00 42.47 138 ARG A O 1
ATOM 1124 N N . TYR A 1 139 ? -0.503 13.274 -6.246 1.00 48.59 139 TYR A N 1
ATOM 1125 C CA . TYR A 1 139 ? -0.247 14.565 -6.888 1.00 48.59 139 TYR A CA 1
ATOM 1126 C C . TYR A 1 139 ? 0.151 14.530 -8.366 1.00 48.59 139 TYR A C 1
ATOM 1128 O O . TYR A 1 139 ? 0.056 15.582 -8.998 1.00 48.59 139 TYR A O 1
ATOM 1136 N N . LEU A 1 140 ? 0.593 13.399 -8.941 1.00 51.28 140 LEU A N 1
ATOM 1137 C CA . LEU A 1 140 ? 1.044 13.393 -10.337 1.00 51.28 140 LEU A CA 1
ATOM 1138 C C . LEU A 1 140 ? 0.717 12.085 -11.092 1.00 51.28 140 LEU A C 1
ATOM 1140 O O . LEU A 1 140 ? 1.023 11.007 -10.584 1.00 51.28 140 LEU A O 1
ATOM 1144 N N . PRO A 1 141 ? 0.145 12.158 -12.310 1.00 55.69 141 PRO A N 1
ATOM 1145 C CA . PRO A 1 141 ? 0.037 11.010 -13.204 1.00 55.69 141 PRO A CA 1
ATOM 1146 C C . PRO A 1 141 ? 1.425 10.609 -13.715 1.00 55.69 141 PRO A C 1
ATOM 1148 O O . PRO A 1 141 ? 2.209 11.459 -14.147 1.00 55.69 141 PRO A O 1
ATOM 1151 N N . TRP A 1 142 ? 1.723 9.316 -13.697 1.00 60.81 142 TRP A N 1
ATOM 1152 C CA . TRP A 1 142 ? 2.941 8.751 -14.273 1.00 60.81 142 TRP A CA 1
ATOM 1153 C C . TRP A 1 142 ? 2.592 8.055 -15.590 1.00 60.81 142 TRP A C 1
ATOM 1155 O O . TRP A 1 142 ? 1.445 7.745 -15.882 1.00 60.81 142 TRP A O 1
ATOM 1165 N N . CYS A 1 143 ? 3.576 7.789 -16.424 1.00 61.03 143 CYS A N 1
ATOM 1166 C CA . CYS A 1 143 ? 3.422 6.929 -17.580 1.00 61.03 143 CYS A CA 1
ATOM 1167 C C . CYS A 1 143 ? 4.699 6.141 -17.799 1.00 61.03 143 CYS A C 1
ATOM 1169 O O . CYS A 1 143 ? 5.804 6.677 -17.679 1.00 61.03 143 CYS A O 1
ATOM 1171 N N . LEU A 1 144 ? 4.540 4.859 -18.107 1.00 63.66 144 LEU A N 1
ATOM 1172 C CA . LEU A 1 144 ? 5.630 4.017 -18.557 1.00 63.66 144 LEU A CA 1
ATOM 1173 C C . LEU A 1 144 ? 5.577 4.118 -20.059 1.00 63.66 144 LEU A C 1
ATOM 1175 O O . LEU A 1 144 ? 4.559 3.827 -20.689 1.00 63.66 144 LEU A O 1
ATOM 1179 N N . LEU A 1 145 ? 6.672 4.601 -20.607 1.00 65.25 145 LEU A N 1
ATOM 1180 C CA . LEU A 1 145 ? 6.859 4.725 -22.028 1.00 65.25 145 LEU A CA 1
ATOM 1181 C C . LEU A 1 145 ? 7.929 3.724 -22.405 1.00 65.25 145 LEU A C 1
ATOM 1183 O O . LEU A 1 145 ? 8.973 3.645 -21.765 1.00 65.25 145 LEU A O 1
ATOM 1187 N N . PHE A 1 146 ? 7.698 2.985 -23.472 1.00 65.06 146 PHE A N 1
ATOM 1188 C CA . PHE A 1 146 ? 8.753 2.227 -24.125 1.00 65.06 146 PHE A CA 1
ATOM 1189 C C . PHE A 1 146 ? 9.095 2.968 -25.408 1.00 65.06 146 PHE A C 1
ATOM 1191 O O . PHE A 1 146 ? 8.201 3.309 -26.180 1.00 65.06 146 PHE A O 1
ATOM 1198 N N . ARG A 1 147 ? 10.377 3.275 -25.623 1.00 66.12 147 ARG A N 1
ATOM 1199 C CA . ARG A 1 147 ? 10.870 3.797 -26.902 1.00 66.12 147 ARG A CA 1
ATOM 1200 C C . ARG A 1 147 ? 12.066 2.987 -27.341 1.00 66.12 147 ARG A C 1
ATOM 1202 O O . ARG A 1 147 ? 13.094 2.967 -26.664 1.00 66.12 147 ARG A O 1
ATOM 1209 N N . HIS A 1 148 ? 11.942 2.368 -28.499 1.00 65.62 148 HIS A N 1
ATOM 1210 C CA . HIS A 1 148 ? 13.080 1.788 -29.181 1.00 65.62 148 HIS A CA 1
ATOM 1211 C C . HIS A 1 148 ? 13.818 2.894 -29.948 1.00 65.62 148 HIS A C 1
ATOM 1213 O O . HIS A 1 148 ? 13.246 3.540 -30.823 1.00 65.62 148 HIS A O 1
ATOM 1219 N N . HIS A 1 149 ? 15.079 3.140 -29.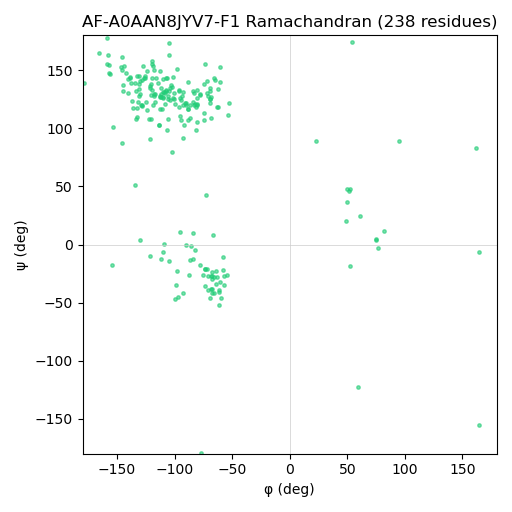597 1.00 66.50 149 HIS A N 1
ATOM 1220 C CA . HIS A 1 149 ? 15.959 4.057 -30.326 1.00 66.50 149 HIS A CA 1
ATOM 1221 C C . HIS A 1 149 ? 16.723 3.260 -31.371 1.00 66.50 149 HIS A C 1
ATOM 1223 O O . HIS A 1 149 ? 17.669 2.541 -31.033 1.00 66.50 149 HIS A O 1
ATOM 1229 N N . MET A 1 150 ? 16.295 3.368 -32.630 1.00 57.25 150 MET A N 1
ATOM 1230 C CA . MET A 1 150 ? 16.883 2.604 -33.734 1.00 57.25 150 MET A CA 1
ATOM 1231 C C . MET A 1 150 ? 18.352 2.962 -33.987 1.00 57.25 150 MET A C 1
ATOM 1233 O O . MET A 1 150 ? 19.147 2.089 -34.317 1.00 57.25 150 MET A O 1
ATOM 1237 N N . ASP A 1 151 ? 18.726 4.225 -33.788 1.00 64.25 151 ASP A N 1
ATOM 1238 C CA . ASP A 1 151 ? 20.095 4.724 -33.955 1.00 64.25 151 ASP A CA 1
ATOM 1239 C C . ASP A 1 151 ? 21.071 4.152 -32.916 1.00 64.25 151 ASP A C 1
ATOM 1241 O O . ASP A 1 151 ? 22.266 4.033 -33.181 1.00 64.25 151 ASP A O 1
ATOM 1245 N N . LYS A 1 152 ? 20.564 3.781 -31.737 1.00 59.25 152 LYS A N 1
ATOM 1246 C CA . LYS A 1 152 ? 21.374 3.346 -30.592 1.00 59.25 152 LYS A CA 1
ATOM 1247 C C . LYS A 1 152 ? 21.253 1.867 -30.272 1.00 59.25 152 LYS A C 1
ATOM 1249 O O . LYS A 1 152 ? 21.987 1.403 -29.412 1.00 59.25 152 LYS A O 1
ATOM 1254 N N . SER A 1 153 ? 20.357 1.129 -30.935 1.00 67.25 153 SER A N 1
ATOM 1255 C CA . SER A 1 153 ? 20.016 -0.248 -30.548 1.00 67.25 153 SER A CA 1
ATOM 1256 C C . SER A 1 153 ? 19.698 -0.338 -29.051 1.00 67.25 153 SER A C 1
ATOM 1258 O O . SER A 1 153 ? 20.227 -1.180 -28.334 1.00 67.25 153 SER A O 1
ATOM 1260 N N . THR A 1 154 ? 18.855 0.565 -28.545 1.00 64.69 154 THR A N 1
ATOM 1261 C CA . THR A 1 154 ? 18.468 0.579 -27.122 1.00 64.69 154 THR A CA 1
ATOM 1262 C C . THR A 1 154 ? 16.960 0.670 -26.981 1.00 64.69 154 THR A C 1
ATOM 1264 O O . THR A 1 154 ? 16.336 1.524 -27.614 1.00 64.69 154 THR A O 1
ATOM 1267 N N . LEU A 1 155 ? 16.377 -0.152 -26.108 1.00 67.06 155 LEU A N 1
ATOM 1268 C CA . LEU A 1 155 ? 15.036 0.088 -25.590 1.00 67.06 155 LEU A CA 1
ATOM 1269 C C . LEU A 1 155 ? 15.167 0.993 -24.371 1.00 67.06 155 LEU A C 1
ATOM 1271 O O . LEU A 1 155 ? 15.645 0.599 -23.307 1.00 67.06 155 LEU A O 1
ATOM 1275 N N . SER A 1 156 ? 14.743 2.236 -24.526 1.00 66.50 156 SER A N 1
ATOM 1276 C CA . SER A 1 156 ? 14.550 3.109 -23.382 1.00 66.50 156 SER A CA 1
ATOM 1277 C C . SER A 1 156 ? 13.191 2.815 -22.778 1.00 66.50 156 SER A C 1
ATOM 1279 O O . SER A 1 156 ? 12.164 2.958 -23.444 1.00 66.50 156 SER A O 1
ATOM 1281 N N . VAL A 1 157 ? 13.195 2.424 -21.512 1.00 65.25 157 VAL A N 1
ATOM 1282 C CA . VAL A 1 157 ? 11.991 2.440 -20.695 1.00 65.25 157 VAL A CA 1
ATOM 1283 C C . VAL A 1 157 ? 12.004 3.773 -19.960 1.00 65.25 157 VAL A C 1
ATOM 1285 O O . VAL A 1 157 ? 12.986 4.130 -19.319 1.00 65.25 157 VAL A O 1
ATOM 1288 N N . TYR A 1 158 ? 10.951 4.561 -20.106 1.00 65.69 158 TYR A N 1
ATOM 1289 C CA . TYR A 1 158 ? 10.790 5.827 -19.411 1.00 65.69 158 TYR A CA 1
ATOM 1290 C C . TYR A 1 158 ? 9.724 5.620 -18.381 1.00 65.69 158 TYR A C 1
ATOM 1292 O O . TYR A 1 158 ? 8.627 5.205 -18.724 1.00 65.69 158 TYR A O 1
ATOM 1300 N N . LEU A 1 159 ? 10.006 6.021 -17.159 1.00 62.41 159 LEU A N 1
ATOM 1301 C CA . LEU A 1 159 ? 8.941 6.478 -16.304 1.00 62.41 159 LEU A CA 1
ATOM 1302 C C . LEU A 1 159 ? 8.893 7.998 -16.437 1.00 62.41 159 LEU A C 1
ATOM 1304 O O . LEU A 1 159 ? 9.838 8.670 -16.033 1.00 62.41 159 LEU A O 1
ATOM 1308 N N . SER A 1 160 ? 7.840 8.522 -17.056 1.00 62.69 160 SER A N 1
ATOM 1309 C CA . SER A 1 160 ? 7.640 9.958 -17.209 1.00 62.69 160 SER A CA 1
ATOM 1310 C C . SER A 1 160 ? 6.416 10.403 -16.433 1.00 62.69 160 SER A C 1
ATOM 1312 O O . SER A 1 160 ? 5.387 9.745 -16.435 1.00 62.69 160 SER A O 1
ATOM 1314 N N . LEU A 1 161 ? 6.513 11.536 -15.768 1.00 59.19 161 LEU A N 1
ATOM 1315 C CA . LEU A 1 161 ? 5.365 12.224 -15.186 1.00 59.19 161 LEU A CA 1
ATOM 1316 C C . LEU A 1 161 ? 4.620 12.968 -16.303 1.00 59.19 161 LEU A C 1
ATOM 1318 O O . LEU A 1 161 ? 5.260 13.673 -17.085 1.00 59.19 161 LEU A O 1
ATOM 1322 N N . PHE A 1 162 ? 3.304 12.782 -16.413 1.00 55.03 162 PHE A N 1
ATOM 1323 C CA . PHE A 1 162 ? 2.523 13.267 -17.553 1.00 55.03 162 PHE A CA 1
ATOM 1324 C C . PHE A 1 162 ? 2.370 14.803 -17.543 1.00 55.03 162 PHE A C 1
ATOM 1326 O O . PHE A 1 162 ? 2.107 15.393 -16.488 1.00 55.03 162 PHE A O 1
ATOM 1333 N N . PRO A 1 163 ? 2.443 15.459 -18.717 1.00 41.03 163 PRO A N 1
ATOM 1334 C CA . PRO A 1 163 ? 2.222 16.895 -18.851 1.00 41.03 163 PRO A CA 1
ATOM 1335 C C . PRO A 1 163 ? 0.756 17.228 -18.591 1.00 41.03 163 PRO A C 1
ATOM 1337 O O . PRO A 1 163 ? -0.117 16.923 -19.402 1.00 41.03 163 PRO A O 1
ATOM 1340 N N . GLY A 1 164 ? 0.486 17.872 -17.455 1.00 47.91 164 GLY A N 1
ATOM 1341 C CA . GLY A 1 164 ? -0.854 18.368 -17.146 1.00 47.91 164 GLY A CA 1
ATOM 1342 C C . GLY A 1 164 ? -1.135 18.743 -15.695 1.00 47.91 164 GLY A C 1
ATOM 1343 O O . GLY A 1 164 ? -2.208 19.288 -15.450 1.00 47.91 164 GLY A O 1
ATOM 1344 N N . PHE A 1 165 ? -0.231 18.490 -14.740 1.00 55.72 165 PHE A N 1
ATOM 1345 C CA . PHE A 1 165 ? -0.603 18.555 -13.323 1.00 55.72 165 PHE A CA 1
ATOM 1346 C C . PHE A 1 165 ? 0.259 19.421 -12.404 1.00 55.72 165 PHE A C 1
ATOM 1348 O O . PHE A 1 165 ? 1.422 19.707 -12.672 1.00 55.72 165 PHE A O 1
ATOM 1355 N N . ASP A 1 166 ? -0.446 19.851 -11.350 1.00 58.53 166 ASP A N 1
ATOM 1356 C CA . ASP A 1 166 ? -0.089 20.650 -10.180 1.00 58.53 166 ASP A CA 1
ATOM 1357 C C . ASP A 1 166 ? 1.147 21.547 -10.329 1.00 58.53 166 ASP A C 1
ATOM 1359 O O . ASP A 1 166 ? 2.264 21.191 -9.957 1.00 58.53 166 ASP A O 1
ATOM 1363 N N . LYS A 1 167 ? 0.912 22.779 -10.802 1.00 65.44 167 LYS A N 1
ATOM 1364 C CA . LYS A 1 167 ? 1.934 23.836 -10.883 1.00 65.44 167 LYS A CA 1
ATOM 1365 C C . LYS A 1 167 ? 2.570 24.169 -9.528 1.00 65.44 167 LYS A C 1
ATOM 1367 O O . LYS A 1 167 ? 3.548 24.910 -9.512 1.00 65.44 167 LYS A O 1
ATOM 1372 N N . THR A 1 168 ? 2.023 23.673 -8.414 1.00 70.00 168 THR A N 1
ATOM 1373 C CA . THR A 1 168 ? 2.634 23.848 -7.097 1.00 70.00 168 THR A CA 1
ATOM 1374 C C . THR A 1 168 ? 3.800 22.896 -6.862 1.00 70.00 168 THR A C 1
ATOM 1376 O O . THR A 1 168 ? 4.609 23.196 -6.002 1.00 70.00 168 THR A O 1
ATOM 1379 N N . VAL A 1 169 ? 3.966 21.797 -7.610 1.00 71.31 169 VAL A N 1
ATOM 1380 C CA . VAL A 1 169 ? 5.102 20.881 -7.407 1.00 71.31 169 VAL A CA 1
ATOM 1381 C C . VAL A 1 169 ? 6.361 21.424 -8.082 1.00 71.31 169 VAL A C 1
ATOM 1383 O O . VAL A 1 169 ? 6.424 21.579 -9.302 1.00 71.31 169 VAL A O 1
ATOM 1386 N N . LYS A 1 170 ? 7.397 21.663 -7.280 1.00 78.69 170 LYS A N 1
ATOM 1387 C CA . LYS A 1 170 ? 8.707 22.147 -7.717 1.00 78.69 170 LYS A CA 1
ATOM 1388 C C . LYS A 1 170 ? 9.681 21.010 -7.998 1.00 78.69 170 LYS A C 1
ATOM 1390 O O . LYS A 1 170 ? 10.399 21.070 -8.991 1.00 78.69 170 LYS A O 1
ATOM 1395 N N . THR A 1 171 ? 9.713 19.976 -7.157 1.00 79.81 171 THR A N 1
ATOM 1396 C CA . THR A 1 171 ? 10.476 18.745 -7.426 1.00 79.81 171 THR A CA 1
ATOM 1397 C C . THR A 1 171 ? 9.769 17.523 -6.847 1.00 79.81 171 THR A C 1
ATOM 1399 O O . THR A 1 171 ? 9.054 17.626 -5.855 1.00 79.81 171 THR A O 1
ATOM 1402 N N . CYS A 1 172 ? 9.986 16.355 -7.449 1.00 73.94 172 CYS A N 1
ATOM 1403 C CA . CYS A 1 172 ? 9.557 15.071 -6.897 1.00 73.94 172 CYS A CA 1
ATOM 1404 C C . CYS A 1 172 ? 10.747 14.112 -6.883 1.00 73.94 172 CYS A C 1
ATOM 1406 O O . CYS A 1 172 ? 11.319 13.800 -7.925 1.00 73.94 172 CYS A O 1
ATOM 1408 N N . SER A 1 173 ? 11.130 13.622 -5.711 1.00 81.12 173 SER A N 1
ATOM 1409 C CA . SER A 1 173 ? 12.189 12.628 -5.559 1.00 81.12 173 SER A CA 1
ATOM 1410 C C . SER A 1 173 ? 11.585 11.261 -5.283 1.00 81.12 173 SER A C 1
ATOM 1412 O O . SER A 1 173 ? 10.719 11.125 -4.424 1.00 81.12 173 SER A O 1
ATOM 1414 N N . GLY A 1 174 ? 12.079 10.229 -5.959 1.00 76.06 174 GLY A N 1
ATOM 1415 C CA . GLY A 1 174 ? 11.624 8.857 -5.755 1.00 76.06 174 GLY A CA 1
ATOM 1416 C C . GLY A 1 174 ? 12.736 7.830 -5.925 1.00 76.06 174 GLY A C 1
ATOM 1417 O O . GLY A 1 174 ? 13.795 8.118 -6.490 1.00 76.06 174 GLY A O 1
ATOM 1418 N N . LYS A 1 175 ? 12.506 6.627 -5.396 1.00 82.25 175 LYS A N 1
ATOM 1419 C CA . LYS A 1 175 ? 13.212 5.412 -5.802 1.00 82.25 175 LYS A CA 1
ATOM 1420 C C . LYS A 1 175 ? 12.355 4.699 -6.833 1.00 82.25 175 LYS A C 1
ATOM 1422 O O . LYS A 1 175 ? 11.161 4.499 -6.626 1.00 82.25 175 LYS A O 1
ATOM 1427 N N . PHE A 1 176 ? 12.992 4.296 -7.912 1.00 79.25 176 PHE A N 1
ATOM 1428 C CA . PHE A 1 176 ? 12.371 3.617 -9.028 1.00 79.25 176 PHE A CA 1
ATOM 1429 C C . PHE A 1 176 ? 13.032 2.262 -9.167 1.00 79.25 176 PHE A C 1
ATOM 1431 O O . PHE A 1 176 ? 14.260 2.154 -9.115 1.00 79.25 176 PHE A O 1
ATOM 1438 N N . LYS A 1 177 ? 12.211 1.232 -9.323 1.00 83.38 177 LYS A N 1
ATOM 1439 C CA . LYS A 1 177 ? 12.650 -0.122 -9.621 1.00 83.38 177 LYS A CA 1
ATOM 1440 C C . LYS A 1 177 ? 11.880 -0.607 -10.831 1.00 83.38 177 LYS A C 1
ATOM 1442 O O . LYS A 1 177 ? 10.659 -0.696 -10.800 1.00 83.38 177 LYS A O 1
ATOM 1447 N N . LEU A 1 178 ? 12.612 -0.920 -11.888 1.00 82.62 178 LEU A N 1
ATOM 1448 C CA . LEU A 1 178 ? 12.086 -1.540 -13.088 1.00 82.62 178 LEU A CA 1
ATOM 1449 C C . LEU A 1 178 ? 12.620 -2.963 -13.148 1.00 82.62 178 LEU A C 1
ATOM 1451 O O . LEU A 1 178 ? 13.831 -3.181 -13.089 1.00 82.62 178 LEU A O 1
ATOM 1455 N N . LYS A 1 179 ? 11.724 -3.928 -13.291 1.00 85.12 179 LYS A N 1
ATOM 1456 C CA . LYS A 1 179 ? 12.064 -5.324 -13.508 1.00 85.12 179 LYS A CA 1
ATOM 1457 C C . LYS A 1 179 ? 11.390 -5.804 -14.787 1.00 85.12 179 LYS A C 1
ATOM 1459 O O . LYS A 1 179 ? 10.169 -5.862 -14.856 1.00 85.12 179 LYS A O 1
ATOM 1464 N N . LEU A 1 180 ? 12.191 -6.162 -15.783 1.00 82.75 180 LEU A N 1
ATOM 1465 C CA . LEU A 1 180 ? 11.730 -6.924 -16.938 1.00 82.75 180 LEU A CA 1
ATOM 1466 C C . LEU A 1 180 ? 11.846 -8.402 -16.589 1.00 82.75 180 LEU A C 1
ATOM 1468 O O . LEU A 1 180 ? 12.943 -8.884 -16.319 1.00 82.75 180 LEU A O 1
ATOM 1472 N N . ILE A 1 181 ? 10.724 -9.100 -16.542 1.00 83.81 181 ILE A N 1
ATOM 1473 C CA . ILE A 1 181 ? 10.602 -10.480 -16.090 1.00 83.81 181 ILE A CA 1
ATOM 1474 C C . ILE A 1 181 ? 10.440 -11.374 -17.312 1.00 83.81 181 ILE A C 1
ATOM 1476 O O . ILE A 1 181 ? 9.532 -11.176 -18.125 1.00 83.81 181 ILE A O 1
ATOM 1480 N N . HIS A 1 182 ? 11.321 -12.366 -17.435 1.00 84.62 182 HIS A N 1
ATOM 1481 C CA . HIS A 1 182 ? 11.178 -13.387 -18.464 1.00 84.62 182 HIS A CA 1
ATOM 1482 C C . HIS A 1 182 ? 9.969 -14.273 -18.131 1.00 84.62 182 HIS A C 1
ATOM 1484 O O . HIS A 1 182 ? 9.882 -14.752 -16.999 1.00 84.62 182 HIS A O 1
ATOM 1490 N N . PRO A 1 183 ? 9.064 -14.558 -19.079 1.00 77.38 183 PRO A N 1
ATOM 1491 C CA . PRO A 1 183 ? 7.810 -15.259 -18.791 1.00 77.38 183 PRO A CA 1
ATOM 1492 C C . PRO A 1 183 ? 8.014 -16.682 -18.262 1.00 77.38 183 PRO A C 1
ATOM 1494 O O . PRO A 1 183 ? 7.168 -17.204 -17.543 1.00 77.38 183 PRO A O 1
ATOM 1497 N N . THR A 1 184 ? 9.121 -17.319 -18.648 1.00 82.50 184 THR A N 1
ATOM 1498 C CA . THR A 1 184 ? 9.407 -18.735 -18.365 1.00 82.50 184 THR A CA 1
ATOM 1499 C C . THR A 1 184 ? 10.701 -18.960 -17.583 1.00 82.50 184 THR A C 1
ATOM 1501 O O . THR A 1 184 ? 10.945 -20.077 -17.140 1.00 82.50 184 THR A O 1
ATOM 1504 N N . ASN A 1 185 ? 11.538 -17.930 -17.396 1.00 81.88 185 ASN A N 1
ATOM 1505 C CA . ASN A 1 185 ? 12.855 -18.078 -16.770 1.00 81.88 185 ASN A CA 1
ATOM 1506 C C . ASN A 1 185 ? 13.240 -16.846 -15.941 1.00 81.88 185 ASN A C 1
ATOM 1508 O O . ASN A 1 185 ? 13.935 -15.945 -16.407 1.00 81.88 185 ASN A O 1
ATOM 1512 N N . ASN A 1 186 ? 12.826 -16.824 -14.676 1.00 77.38 186 ASN A N 1
ATOM 1513 C CA . ASN A 1 186 ? 13.066 -15.683 -13.793 1.00 77.38 186 ASN A CA 1
ATOM 1514 C C . ASN A 1 186 ? 14.545 -15.257 -13.687 1.00 77.38 186 ASN A C 1
ATOM 1516 O O . ASN A 1 186 ? 14.786 -14.075 -13.438 1.00 77.38 186 ASN A O 1
ATOM 1520 N N . GLU A 1 187 ? 15.518 -16.148 -13.909 1.00 81.94 187 GLU A N 1
ATOM 1521 C CA . GLU A 1 187 ? 16.955 -15.825 -13.861 1.00 81.94 187 GLU A CA 1
ATOM 1522 C C . GLU A 1 187 ? 17.400 -14.894 -14.998 1.00 81.94 187 GLU A C 1
ATOM 1524 O O . GLU A 1 187 ? 18.369 -14.151 -14.858 1.00 81.94 187 GLU A O 1
ATOM 1529 N N . HIS A 1 188 ? 16.657 -14.865 -16.107 1.00 82.69 188 HIS A N 1
ATOM 1530 C CA . HIS A 1 188 ? 16.925 -13.970 -17.235 1.00 82.69 188 HIS A CA 1
ATOM 1531 C C . HIS A 1 188 ? 16.361 -12.557 -17.026 1.00 82.69 188 HIS A C 1
ATOM 1533 O O . HIS A 1 188 ? 16.619 -11.665 -17.839 1.00 82.69 188 HIS A O 1
ATOM 1539 N N . SER A 1 189 ? 15.635 -12.325 -15.925 1.00 84.88 189 SER A N 1
ATOM 1540 C CA . SER A 1 189 ? 15.030 -11.027 -15.628 1.00 84.88 189 SER A CA 1
ATOM 1541 C C . SER A 1 189 ? 16.083 -9.925 -15.493 1.00 84.88 189 SER A C 1
ATOM 1543 O O . SER A 1 189 ? 17.124 -10.103 -14.861 1.00 84.88 189 SER A O 1
ATOM 1545 N N . ILE A 1 190 ? 15.785 -8.746 -16.029 1.00 84.75 190 ILE A N 1
ATOM 1546 C CA . ILE A 1 190 ? 16.629 -7.556 -15.900 1.00 84.75 190 ILE A CA 1
ATOM 1547 C C . ILE A 1 190 ? 16.032 -6.675 -14.810 1.00 84.75 190 ILE A C 1
ATOM 1549 O O . ILE A 1 190 ? 14.870 -6.292 -14.900 1.00 84.75 190 ILE A O 1
ATOM 1553 N N . VAL A 1 191 ? 16.825 -6.323 -13.797 1.00 87.06 191 VAL A N 1
ATOM 1554 C CA . VAL A 1 191 ? 16.434 -5.358 -12.760 1.00 87.06 191 VAL A CA 1
ATOM 1555 C C . VAL A 1 191 ? 17.282 -4.100 -12.908 1.00 87.06 191 VAL A C 1
ATOM 1557 O O . VAL A 1 191 ? 18.510 -4.164 -12.971 1.00 87.06 191 VAL A O 1
ATOM 1560 N N . LYS A 1 192 ? 16.628 -2.944 -12.939 1.00 84.38 192 LYS A N 1
ATOM 1561 C CA . LYS A 1 192 ? 17.249 -1.628 -12.801 1.00 84.38 192 LYS A CA 1
ATOM 1562 C C . LYS A 1 192 ? 16.629 -0.940 -11.595 1.00 84.38 192 LYS A C 1
ATOM 1564 O O . LYS A 1 192 ? 15.421 -1.018 -11.393 1.00 84.38 192 LYS A O 1
ATOM 1569 N N . GLU A 1 193 ? 17.457 -0.275 -10.801 1.00 85.94 193 GLU A N 1
ATOM 1570 C CA . GLU A 1 193 ? 17.035 0.503 -9.638 1.00 85.94 193 GLU A CA 1
ATOM 1571 C C . GLU A 1 193 ? 17.803 1.818 -9.594 1.00 85.94 193 GLU A C 1
ATOM 1573 O O . GLU A 1 193 ? 18.999 1.851 -9.888 1.00 85.94 193 GLU A O 1
ATOM 1578 N N . ALA A 1 194 ? 17.126 2.912 -9.263 1.00 82.31 194 ALA A N 1
ATOM 1579 C CA . ALA A 1 194 ? 17.800 4.160 -8.949 1.00 82.31 194 ALA A CA 1
ATOM 1580 C C . ALA A 1 194 ? 16.935 5.078 -8.106 1.00 82.31 194 ALA A C 1
ATOM 1582 O O . ALA A 1 194 ? 15.713 4.970 -8.045 1.00 82.31 194 ALA A O 1
ATOM 1583 N N . LYS A 1 195 ? 17.609 6.051 -7.508 1.00 82.50 195 LYS A N 1
ATOM 1584 C CA . LYS A 1 195 ? 16.984 7.240 -6.956 1.00 82.50 195 LYS A CA 1
ATOM 1585 C C . LYS A 1 195 ? 17.080 8.352 -7.993 1.00 82.50 195 LYS A C 1
ATOM 1587 O O . LYS A 1 195 ? 18.157 8.581 -8.541 1.00 82.50 195 LYS A O 1
ATOM 1592 N N . HIS A 1 196 ? 15.977 9.036 -8.253 1.00 80.75 196 HIS A N 1
ATOM 1593 C CA . HIS A 1 196 ? 15.960 10.157 -9.181 1.00 80.75 196 HIS A CA 1
ATOM 1594 C C . HIS A 1 196 ? 15.105 11.295 -8.627 1.00 80.75 196 HIS A C 1
ATOM 1596 O O . HIS A 1 196 ? 14.097 11.054 -7.959 1.00 80.75 196 HIS A O 1
ATOM 1602 N N . THR A 1 197 ? 15.538 12.526 -8.889 1.00 79.62 197 THR A N 1
ATOM 1603 C CA . THR A 1 197 ? 14.797 13.741 -8.552 1.00 79.62 197 THR A CA 1
ATOM 1604 C C . THR A 1 197 ? 14.369 14.396 -9.845 1.00 79.62 197 THR A C 1
ATOM 1606 O O . THR A 1 197 ? 15.180 14.806 -10.670 1.00 79.62 197 THR A O 1
ATOM 1609 N N . PHE A 1 198 ? 13.065 14.460 -10.005 1.00 75.38 198 PHE A N 1
ATOM 1610 C CA . PHE A 1 198 ? 12.383 14.976 -11.159 1.00 75.38 198 PHE A CA 1
ATOM 1611 C C . PHE A 1 198 ? 12.117 16.472 -10.945 1.00 75.38 198 PHE A C 1
ATOM 1613 O O . PHE A 1 198 ? 11.459 16.862 -9.980 1.00 75.38 198 PHE A O 1
ATOM 1620 N N . VAL A 1 199 ? 12.636 17.302 -11.855 1.00 73.50 199 VAL A N 1
ATOM 1621 C CA . VAL A 1 199 ? 12.332 18.739 -11.952 1.00 73.50 199 VAL A CA 1
ATOM 1622 C C . VAL A 1 199 ? 11.391 18.942 -13.147 1.00 73.50 199 VAL A C 1
ATOM 1624 O O . VAL A 1 199 ? 11.678 18.386 -14.212 1.00 73.50 199 VAL A O 1
ATOM 1627 N N . PRO A 1 200 ? 10.283 19.693 -13.017 1.00 67.25 200 PRO A N 1
ATOM 1628 C CA . PRO A 1 200 ? 9.356 19.902 -14.120 1.00 67.25 200 PRO A CA 1
ATOM 1629 C C . PRO A 1 200 ? 10.065 20.632 -15.267 1.00 67.25 200 PRO A C 1
ATOM 1631 O O . PRO A 1 200 ? 10.503 21.770 -15.104 1.00 67.25 200 PRO A O 1
ATOM 1634 N N . TYR A 1 201 ? 10.167 20.004 -16.441 1.00 60.53 201 TYR A N 1
ATOM 1635 C CA . TYR A 1 201 ? 10.684 20.644 -17.653 1.00 60.53 201 TYR A CA 1
ATOM 1636 C C . TYR A 1 201 ? 9.736 20.354 -18.818 1.00 60.53 201 TYR A C 1
ATOM 1638 O O . TYR A 1 201 ? 9.603 19.216 -19.257 1.00 60.53 201 TYR A O 1
ATOM 1646 N N . PHE A 1 202 ? 9.011 21.378 -19.282 1.00 53.03 202 PHE A N 1
ATOM 1647 C CA . PHE A 1 202 ? 7.990 21.254 -20.339 1.00 53.03 202 PHE A CA 1
ATOM 1648 C C . PHE A 1 202 ? 6.970 20.119 -20.118 1.00 53.03 202 PHE A C 1
ATOM 1650 O O . PHE A 1 202 ? 6.521 19.473 -21.060 1.00 53.03 202 PHE A O 1
ATOM 1657 N N . GLY A 1 203 ? 6.588 19.882 -18.860 1.00 51.03 203 GLY A N 1
ATOM 1658 C CA . GLY A 1 203 ? 5.552 18.913 -18.506 1.00 51.03 203 GLY A CA 1
ATOM 1659 C C . GLY A 1 203 ? 5.970 17.442 -18.601 1.00 51.03 203 GLY A C 1
ATOM 1660 O O . GLY A 1 203 ? 5.145 16.586 -18.329 1.00 51.03 203 GLY A O 1
ATOM 1661 N N . CYS A 1 204 ? 7.227 17.131 -18.909 1.00 53.00 204 CYS A N 1
ATOM 1662 C CA . CYS A 1 204 ? 7.755 15.778 -18.780 1.00 53.00 204 CYS A CA 1
ATOM 1663 C C . CYS A 1 204 ? 8.858 15.784 -17.732 1.00 53.00 204 CYS A C 1
ATOM 1665 O O . CYS A 1 204 ? 9.658 16.716 -17.647 1.00 53.00 204 CYS A O 1
ATOM 1667 N N . PHE A 1 205 ? 8.939 14.718 -16.953 1.00 55.31 205 PHE A N 1
ATOM 1668 C CA . PHE A 1 205 ? 10.031 14.562 -16.016 1.00 55.31 205 PHE A CA 1
ATOM 1669 C C . PHE A 1 205 ? 10.882 13.371 -16.453 1.00 55.31 205 PHE A C 1
ATOM 1671 O O . PHE A 1 205 ? 10.471 12.233 -16.281 1.00 55.31 205 PHE A O 1
ATOM 1678 N N . GLY A 1 206 ? 12.034 13.671 -17.065 1.00 56.16 206 GLY A N 1
ATOM 1679 C CA . GLY A 1 206 ? 13.179 12.779 -17.290 1.00 56.16 206 GLY A CA 1
ATOM 1680 C C . GLY A 1 206 ? 12.953 11.427 -17.989 1.00 56.16 206 GLY A C 1
ATOM 1681 O O . GLY A 1 206 ? 11.849 10.993 -18.295 1.00 56.16 206 GLY A O 1
ATOM 1682 N N . SER A 1 207 ? 14.063 10.742 -18.261 1.00 58.31 207 SER A N 1
ATOM 1683 C CA . SER A 1 207 ? 14.098 9.333 -18.657 1.00 58.31 207 SER A CA 1
ATOM 1684 C C . SER A 1 207 ? 14.938 8.582 -17.643 1.00 58.31 207 SER A C 1
ATOM 1686 O O . SER A 1 207 ? 16.018 9.056 -17.282 1.00 58.31 207 SER A O 1
ATOM 1688 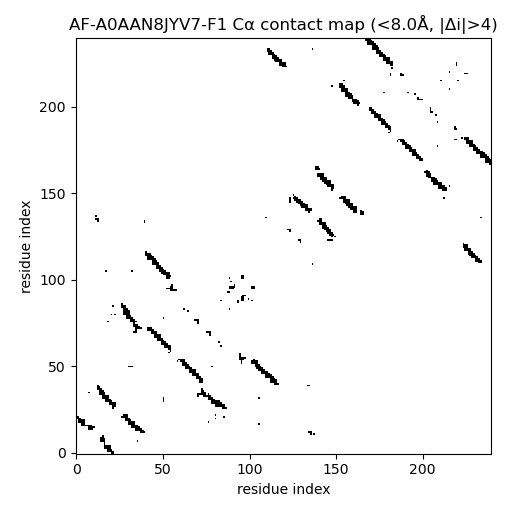N N . TRP A 1 208 ? 14.489 7.408 -17.219 1.00 62.62 208 TRP A N 1
ATOM 1689 C CA . TRP A 1 208 ? 15.235 6.611 -16.265 1.00 62.62 208 TRP A CA 1
ATOM 1690 C C . TRP A 1 208 ? 15.265 5.137 -16.676 1.00 62.62 208 TRP A C 1
ATOM 1692 O O . TRP A 1 208 ? 14.230 4.486 -16.708 1.00 62.62 208 TRP A O 1
ATOM 1702 N N . GLY A 1 209 ? 16.473 4.625 -16.944 1.00 62.81 209 GLY A N 1
ATOM 1703 C CA . GLY A 1 209 ? 16.714 3.220 -17.275 1.00 62.81 209 GLY A CA 1
ATOM 1704 C C . GLY A 1 209 ? 16.758 2.948 -18.780 1.00 62.81 209 GLY A C 1
ATOM 1705 O O . GLY A 1 209 ? 15.761 2.587 -19.396 1.00 62.81 209 GLY A O 1
ATOM 1706 N N . MET A 1 210 ? 17.947 3.066 -19.376 1.00 66.19 210 MET A N 1
ATOM 1707 C CA . MET A 1 210 ? 18.191 2.508 -20.707 1.00 66.19 210 MET A CA 1
ATOM 1708 C C . MET A 1 210 ? 18.541 1.027 -20.571 1.00 66.19 210 MET A C 1
ATOM 1710 O O . MET A 1 210 ? 19.397 0.661 -19.758 1.00 66.19 210 MET A O 1
ATOM 1714 N N . ILE A 1 211 ? 17.878 0.185 -21.357 1.00 74.19 211 ILE A N 1
ATOM 1715 C CA . ILE A 1 211 ? 18.221 -1.225 -21.502 1.00 74.19 211 ILE A CA 1
ATOM 1716 C C . ILE A 1 211 ? 18.718 -1.411 -22.932 1.00 74.19 211 ILE A C 1
ATOM 1718 O O . ILE A 1 211 ? 18.081 -0.971 -23.892 1.00 74.19 211 ILE A O 1
ATOM 1722 N N . ASP A 1 212 ? 19.897 -2.010 -23.067 1.00 76.50 212 ASP A N 1
ATOM 1723 C CA . ASP A 1 212 ? 20.452 -2.306 -24.380 1.00 76.50 212 ASP A CA 1
ATOM 1724 C C . ASP A 1 212 ? 19.523 -3.280 -25.117 1.00 76.50 212 ASP A C 1
ATOM 1726 O O . ASP A 1 212 ? 19.014 -4.244 -24.540 1.00 76.50 212 ASP A O 1
ATOM 1730 N N . TRP A 1 213 ? 19.236 -3.006 -26.388 1.00 73.88 213 TRP A N 1
ATOM 1731 C CA . TRP A 1 213 ? 18.322 -3.835 -27.170 1.00 73.88 213 TRP A CA 1
ATOM 1732 C C . TRP A 1 213 ? 18.898 -5.222 -27.426 1.00 73.88 213 TRP A C 1
ATOM 1734 O O . TRP A 1 213 ? 18.140 -6.182 -27.521 1.00 73.88 213 TRP A O 1
ATOM 1744 N N . ASN A 1 214 ? 20.221 -5.356 -27.509 1.00 75.38 214 ASN A N 1
ATOM 1745 C CA . ASN A 1 214 ? 20.874 -6.649 -27.663 1.00 75.38 214 ASN A CA 1
ATOM 1746 C C . ASN A 1 214 ? 20.827 -7.443 -26.356 1.00 75.38 214 ASN A C 1
ATOM 1748 O O . ASN A 1 214 ? 20.611 -8.654 -26.399 1.00 75.38 214 ASN A O 1
ATOM 1752 N N . ASP A 1 215 ? 20.935 -6.782 -25.199 1.00 77.12 215 ASP A N 1
ATOM 1753 C CA . ASP A 1 215 ? 20.683 -7.425 -23.901 1.00 77.12 215 ASP A CA 1
ATOM 1754 C C . ASP A 1 215 ? 19.240 -7.931 -23.812 1.00 77.12 215 ASP A C 1
ATOM 1756 O O . ASP A 1 215 ? 18.991 -9.039 -23.339 1.00 77.12 215 ASP A O 1
ATOM 1760 N N . LEU A 1 216 ? 18.281 -7.143 -24.301 1.00 75.06 216 LEU A N 1
ATOM 1761 C CA . LEU A 1 216 ? 16.874 -7.528 -24.311 1.00 75.06 216 LEU A CA 1
ATOM 1762 C C . LEU A 1 216 ? 16.610 -8.671 -25.300 1.00 75.06 216 LEU A C 1
ATOM 1764 O O . LEU A 1 216 ? 15.991 -9.669 -24.951 1.00 75.06 216 LEU A O 1
ATOM 1768 N N . LYS A 1 217 ? 17.143 -8.587 -26.519 1.00 72.31 217 LYS A N 1
ATOM 1769 C CA . LYS A 1 217 ? 17.017 -9.657 -27.508 1.00 72.31 217 LYS A CA 1
ATOM 1770 C C . LYS A 1 217 ? 17.663 -10.948 -27.020 1.00 72.31 217 LYS A C 1
ATOM 1772 O O . LYS A 1 217 ? 17.005 -11.975 -26.980 1.00 72.31 217 LYS A O 1
A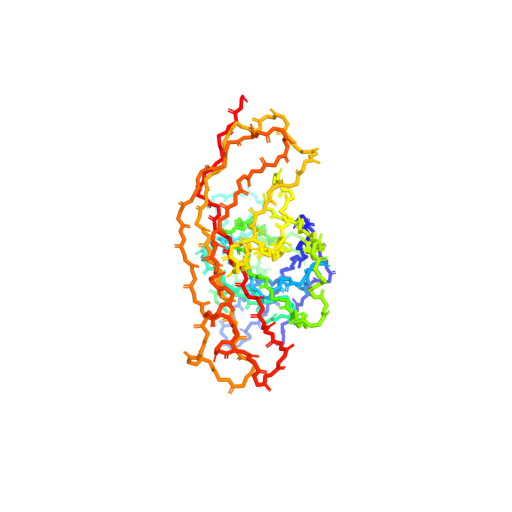TOM 1777 N N . SER A 1 218 ? 18.919 -10.914 -26.588 1.00 78.19 218 SER A N 1
ATOM 1778 C CA . SER A 1 218 ? 19.623 -12.128 -26.147 1.00 78.19 218 SER A CA 1
ATOM 1779 C C . SER A 1 218 ? 18.916 -12.867 -25.007 1.00 78.19 218 SER A C 1
ATOM 1781 O O . SER A 1 218 ? 19.058 -14.081 -24.898 1.00 78.19 218 SER A O 1
ATOM 1783 N N . ARG A 1 219 ? 18.142 -12.153 -24.181 1.00 77.75 219 ARG A N 1
ATOM 1784 C CA . ARG A 1 219 ? 17.452 -12.717 -23.018 1.00 77.75 219 ARG A CA 1
ATOM 1785 C C . ARG A 1 219 ? 15.986 -13.068 -23.242 1.00 77.75 219 ARG A C 1
ATOM 1787 O O . ARG A 1 219 ? 15.497 -13.862 -22.454 1.00 77.75 219 ARG A O 1
ATOM 1794 N N . PHE A 1 220 ? 15.310 -12.466 -24.227 1.00 75.81 220 PHE A N 1
ATOM 1795 C CA . PHE A 1 220 ? 13.855 -12.582 -24.434 1.00 75.81 220 PHE A CA 1
ATOM 1796 C C . PHE A 1 220 ? 13.449 -12.955 -25.880 1.00 75.81 220 PHE A C 1
ATOM 1798 O O . PHE A 1 220 ? 12.258 -12.977 -26.197 1.00 75.81 220 PHE A O 1
ATOM 1805 N N . VAL A 1 221 ? 14.407 -13.223 -26.781 1.00 67.00 221 VAL A N 1
ATOM 1806 C CA . VAL A 1 221 ? 14.156 -13.567 -28.202 1.00 67.00 221 VAL A CA 1
ATOM 1807 C C . VAL A 1 221 ? 13.322 -14.833 -28.377 1.00 67.00 221 VAL A C 1
ATOM 1809 O O . VAL A 1 221 ? 12.565 -14.932 -29.333 1.00 67.00 221 VAL A O 1
ATOM 1812 N N . ASP A 1 222 ? 13.448 -15.806 -27.483 1.00 69.06 222 ASP A N 1
ATOM 1813 C CA . ASP A 1 222 ? 12.750 -17.091 -27.561 1.00 69.06 222 ASP A CA 1
ATOM 1814 C C . ASP A 1 222 ? 11.260 -16.992 -27.214 1.00 69.06 222 ASP A C 1
ATOM 1816 O O . ASP A 1 222 ? 10.473 -17.852 -27.607 1.00 69.06 222 ASP A O 1
ATOM 1820 N N . VAL A 1 223 ? 10.861 -15.940 -26.499 1.00 61.97 223 VAL A N 1
ATOM 1821 C CA . VAL A 1 223 ? 9.499 -15.786 -25.976 1.00 61.97 223 VAL A CA 1
ATOM 1822 C C . VAL A 1 223 ? 8.702 -14.661 -26.630 1.00 61.97 223 VAL A C 1
ATOM 1824 O O . VAL A 1 223 ? 7.492 -14.616 -26.417 1.00 61.97 223 VAL A O 1
ATOM 1827 N N . ASN A 1 224 ? 9.341 -13.766 -27.397 1.00 70.56 224 ASN A N 1
ATOM 1828 C CA . ASN A 1 224 ? 8.724 -12.586 -28.032 1.00 70.56 224 ASN A CA 1
ATOM 1829 C C . ASN A 1 224 ? 7.856 -11.723 -27.087 1.00 70.56 224 ASN A C 1
ATOM 1831 O O . ASN A 1 224 ? 7.027 -10.936 -27.535 1.00 70.56 224 ASN A O 1
ATOM 1835 N N . LYS A 1 225 ? 8.051 -11.835 -25.770 1.00 74.81 225 LYS A N 1
ATOM 1836 C CA . LYS A 1 225 ? 7.264 -11.127 -24.759 1.00 74.81 225 LYS A CA 1
ATOM 1837 C C . LYS A 1 225 ? 8.036 -11.006 -23.458 1.00 74.81 225 LYS A C 1
ATOM 1839 O O . LYS A 1 225 ? 8.874 -11.848 -23.128 1.00 74.81 225 LYS A O 1
ATOM 1844 N N . PHE A 1 226 ? 7.712 -9.989 -22.679 1.00 73.88 226 PHE A N 1
ATOM 1845 C CA . PHE A 1 226 ? 8.245 -9.828 -21.336 1.00 73.88 226 PHE A CA 1
ATOM 1846 C C . PHE A 1 226 ? 7.200 -9.196 -20.427 1.00 73.88 226 PHE A C 1
ATOM 1848 O O . PHE A 1 226 ? 6.333 -8.437 -20.858 1.00 73.88 226 PHE A O 1
ATOM 1855 N N . VAL A 1 227 ? 7.276 -9.528 -19.143 1.00 77.38 227 VAL A N 1
ATOM 1856 C CA . VAL A 1 227 ? 6.421 -8.916 -18.131 1.00 77.38 227 VAL A CA 1
ATOM 1857 C C . VAL A 1 227 ? 7.186 -7.767 -17.506 1.00 77.38 227 VAL A C 1
ATOM 1859 O O . VAL A 1 227 ? 8.306 -7.934 -17.032 1.00 77.38 227 VAL A O 1
ATOM 1862 N N . VAL A 1 228 ? 6.592 -6.588 -17.495 1.00 76.12 228 VAL A N 1
ATOM 1863 C CA . VAL A 1 228 ? 7.190 -5.404 -16.903 1.00 76.12 228 VAL A CA 1
ATOM 1864 C C . VAL A 1 228 ? 6.593 -5.194 -15.537 1.00 76.12 228 VAL A C 1
ATOM 1866 O O . VAL A 1 228 ? 5.390 -5.012 -15.392 1.00 76.12 228 VAL A O 1
ATOM 1869 N N . GLN A 1 229 ? 7.454 -5.199 -14.530 1.00 78.88 229 GLN A N 1
ATOM 1870 C CA . GLN A 1 229 ? 7.108 -4.821 -13.178 1.00 78.88 229 GLN A CA 1
ATOM 1871 C C . GLN A 1 229 ? 7.804 -3.506 -12.843 1.00 78.88 229 GLN A C 1
ATOM 1873 O O . GLN A 1 229 ? 9.034 -3.431 -12.809 1.00 78.88 229 GLN A O 1
ATOM 1878 N N . ALA A 1 230 ? 7.015 -2.467 -12.596 1.00 77.25 230 ALA A N 1
ATOM 1879 C CA . ALA A 1 230 ? 7.510 -1.168 -12.166 1.00 77.25 230 ALA A CA 1
ATOM 1880 C C . ALA A 1 230 ? 7.052 -0.912 -10.731 1.00 77.25 230 ALA A C 1
ATOM 1882 O O . ALA A 1 230 ? 5.865 -1.012 -10.426 1.00 77.25 230 ALA A O 1
ATOM 1883 N N . THR A 1 231 ? 7.997 -0.582 -9.857 1.00 76.69 231 THR A N 1
ATOM 1884 C CA . THR A 1 231 ? 7.731 -0.148 -8.485 1.00 76.69 231 THR A CA 1
ATOM 1885 C C . THR A 1 231 ? 8.246 1.271 -8.315 1.00 76.69 231 THR A C 1
ATOM 1887 O O . THR A 1 231 ? 9.403 1.573 -8.629 1.00 76.69 231 THR A O 1
ATOM 1890 N N . ILE A 1 232 ? 7.384 2.132 -7.784 1.00 74.81 232 ILE A N 1
ATOM 1891 C CA . ILE A 1 232 ? 7.698 3.529 -7.501 1.00 74.81 232 ILE A CA 1
ATOM 1892 C C . ILE A 1 232 ? 7.558 3.747 -6.001 1.00 74.81 232 ILE A C 1
ATOM 1894 O O . ILE A 1 232 ? 6.537 3.420 -5.401 1.00 74.81 232 ILE A O 1
ATOM 1898 N N . THR A 1 233 ? 8.593 4.309 -5.386 1.00 77.75 233 THR A N 1
ATOM 1899 C CA . THR A 1 233 ? 8.564 4.754 -3.994 1.00 77.75 233 THR A CA 1
ATOM 1900 C C . THR A 1 233 ? 8.857 6.239 -3.967 1.00 77.75 233 THR A C 1
ATOM 1902 O O . THR A 1 233 ? 9.996 6.651 -4.198 1.00 77.75 233 THR A O 1
ATOM 1905 N N . VAL A 1 234 ? 7.848 7.057 -3.686 1.00 75.62 234 VAL A N 1
ATOM 1906 C CA . VAL A 1 234 ? 8.057 8.498 -3.529 1.00 75.62 234 VAL A CA 1
ATOM 1907 C C . VAL A 1 234 ? 8.796 8.748 -2.217 1.00 75.62 234 VAL A C 1
ATOM 1909 O O . VAL A 1 234 ? 8.456 8.194 -1.175 1.00 75.62 234 VAL A O 1
ATOM 1912 N N . ILE A 1 235 ? 9.859 9.544 -2.291 1.00 81.69 235 ILE A N 1
ATOM 1913 C CA . ILE A 1 235 ? 10.688 9.924 -1.144 1.00 81.69 235 ILE A CA 1
ATOM 1914 C C . ILE A 1 235 ? 10.297 11.311 -0.652 1.00 81.69 235 ILE A C 1
ATOM 1916 O O . ILE A 1 235 ? 10.192 11.510 0.553 1.00 81.69 235 ILE A O 1
ATOM 1920 N N . ASP A 1 236 ? 10.150 12.266 -1.570 1.00 79.44 236 ASP A N 1
ATOM 1921 C CA . ASP A 1 236 ? 9.942 13.671 -1.229 1.00 79.44 236 ASP A CA 1
ATOM 1922 C C . ASP A 1 236 ? 9.233 14.419 -2.362 1.00 79.44 236 ASP A C 1
ATOM 1924 O O . ASP A 1 236 ? 9.452 14.116 -3.539 1.00 79.44 236 ASP A O 1
ATOM 1928 N N . ILE A 1 237 ? 8.401 15.395 -2.006 1.00 78.12 237 ILE A N 1
ATOM 1929 C CA . ILE A 1 237 ? 7.717 16.286 -2.947 1.00 78.12 237 ILE A CA 1
ATOM 1930 C C . ILE A 1 237 ? 7.876 17.717 -2.433 1.00 78.12 237 ILE A C 1
ATOM 1932 O O . ILE A 1 237 ? 7.226 18.106 -1.464 1.00 78.12 237 ILE A O 1
ATOM 1936 N N . ASP A 1 238 ? 8.703 18.501 -3.122 1.00 79.88 238 ASP A N 1
ATOM 1937 C CA . ASP A 1 238 ? 8.881 19.931 -2.862 1.00 79.88 238 ASP A CA 1
ATOM 1938 C C . ASP A 1 238 ? 7.783 20.719 -3.578 1.00 79.88 238 ASP A C 1
ATOM 1940 O O . ASP A 1 238 ? 7.535 20.500 -4.771 1.00 79.88 238 ASP A O 1
ATOM 1944 N N . ARG A 1 239 ? 7.140 21.647 -2.867 1.00 80.94 239 ARG A N 1
ATOM 1945 C CA . ARG A 1 239 ? 6.057 22.492 -3.384 1.00 80.94 239 ARG A CA 1
ATOM 1946 C C . ARG A 1 239 ? 6.385 23.976 -3.208 1.00 80.94 239 ARG A C 1
ATOM 1948 O O . ARG A 1 239 ? 7.089 24.337 -2.271 1.00 80.94 239 ARG A O 1
ATOM 1955 N N . PHE A 1 240 ? 5.886 24.809 -4.119 1.00 75.88 240 PHE A N 1
ATOM 1956 C CA . PHE A 1 240 ? 5.913 26.271 -4.010 1.00 75.88 240 PHE A CA 1
ATOM 1957 C C . PHE A 1 240 ? 5.036 26.781 -2.864 1.00 75.88 240 PHE A C 1
ATOM 1959 O O . PHE A 1 240 ? 3.979 26.158 -2.607 1.00 75.88 240 PHE A O 1
#

Mean predicted aligned error: 11.15 Å

InterPro domains:
  IPR002083 MATH/TRAF domain [PF00917] (140-234)
  IPR002083 MATH/TRAF domain [PF22486] (24-108)
  IPR002083 MATH/TRAF domain [PS50144] (1-108)
  IPR002083 MATH/TRAF domain [cd00121] (13-109)
  IPR002083 MATH/TRAF domain [cd00121] (140-233)
  IPR008974 TRAF-like [G3DSA:2.60.210.10] (6-115)
  IPR008974 TRAF-like [G3DSA:2.60.210.10] (116-238)

pLDDT: mean 77.78, std 15.29, range [39.56, 97.19]

Nearest PDB structures (foldseek):
  2f1z-assembly1_A  TM=8.769E-01  e=7.278E-05  Homo sapiens
  4ysi-assembly1_A  TM=7.963E-01  e=2.745E-05  Homo sapiens
  2f1x-assembly1_A  TM=7.931E-01  e=1.042E-04  Homo sapiens
  3mqs-assembly1_C  TM=7.562E-01  e=1.916E-05  Homo sapiens
  2xxn-assembly1_A  TM=7.616E-01  e=8.064E-05  Homo sapiens

Foldseek 3Di:
DKDWDPDWDDDWQWTKTKIWDQDVVQQAIWIWIARQAGPAQWAKWKKKKKKWWAQQPDRVPIFIDIDIDIHGHNDDTDTDRHRDHNVLCQPVVNRQDDPNDGDMDMDIATFKTKGKDKDFLVVQDQADWPWPWADDDVWFIWTWTWHQDPVQQKTFTFTKTAQDTDPFWQKWKKKKWKWWAAPPDRVLIDIDIDIDMFGDDNRITDTDDIDRNVSVCVSHVVPSMTMIMMMIGTDDTHGD

Secondary structure (DSSP, 8-state):
--EE-S-PEEETTEEEEEEEEEETTTTEEEEEEEEEEESS-EEEEEEEEEEEEEPSS-GGG-EEEEEEEEE-TTSPPEEEEEEEEHHHHH-GGGSSEETTEEEEEEEEEEEEEEEEEEEEGGGS-TT--EEEEEE-STT-EEEEEEEEETTTTEEEEEEEE-TT--TTEEEEEEEEEEEEE-SS-GGG-EEEEEEEEE--BTTB-----EEEHHHHHHHHTTTSEEEEEEEEEEEEEEE-

Solvent-accessible surface area (backbone atoms only — not comparable to full-atom values): 13042 Å² total; per-residue (Å²): 121,79,46,63,53,88,61,67,48,72,60,87,53,36,28,32,32,55,32,40,28,73,38,74,93,78,42,16,32,17,46,29,44,26,37,57,37,54,80,59,65,55,55,37,37,32,28,40,37,36,47,29,45,42,24,75,86,43,71,86,72,34,50,71,52,73,53,75,46,78,31,30,57,61,44,79,56,51,74,41,68,67,70,43,56,39,68,58,42,69,35,59,88,65,36,29,30,58,93,94,38,68,50,77,49,76,49,79,46,81,51,32,47,26,34,57,48,79,46,52,55,82,76,55,48,93,80,41,68,48,71,48,82,38,73,72,66,100,65,50,40,36,27,45,34,39,39,60,39,80,95,71,50,27,36,34,40,23,57,27,38,54,66,84,64,56,89,48,57,55,33,41,30,30,41,41,36,44,32,42,33,35,86,87,42,71,86,59,36,49,77,50,72,47,74,51,72,38,51,78,50,95,42,40,25,72,76,56,61,80,40,50,34,63,63,48,42,78,59,34,63,92,64,50,34,38,33,39,35,43,35,44,32,71,74,48,74,45,64,113